Protein AF-A0A2X4RJY1-F1 (afdb_monomer_lite)

Foldseek 3Di:
DVVVVPPPPLDQDPVQADQLDRLPRPFFWFKKFFDPPVPDDLVRLLVVQLCLVCVLCPPFFWKKKALKEAEPPDPDDPVLVVLVVVCVVLVRYYHDDPLSVCVLVPVDDRDPVSIDMGRDPVSSVSVLCCQQPPPRIDGFRMWIQGSVLQKIWTHHNRRIITIGRSDLQCVSRVVSLVSVCVDPRMDIDTRPCVVVSVCVVVPPPDD

Secondary structure (DSSP, 8-state):
-TTTTTS------GGGS-TT-GGGSTTEEEEEEE---SSS-HHHHHHHHHHHHHHHTTT---EEEE--EE-TT----HHHHHHHHHHHHTTSSEE--HHHHHHHTTSSPPPGGG-EEE--THHHHHHHHHHHH-TTEE-S-EEEEEGGGTEEEEEETTTEEEEEESSS--HHHHHHHHHHTTSTTEEEEE-TTHHHHHHTTSS-S--

Structure (mmCIF, N/CA/C/O backbone):
data_AF-A0A2X4RJY1-F1
#
_entry.id   AF-A0A2X4RJY1-F1
#
loop_
_atom_site.group_PDB
_atom_site.id
_atom_site.type_symbol
_atom_site.label_atom_id
_atom_site.label_alt_id
_atom_site.label_comp_id
_atom_site.label_asym_id
_atom_site.label_entity_id
_atom_site.label_seq_id
_atom_site.pdbx_PDB_ins_code
_atom_site.Cartn_x
_atom_site.Cartn_y
_atom_site.Cartn_z
_atom_site.occupancy
_atom_site.B_iso_or_equiv
_atom_site.auth_seq_id
_atom_site.auth_comp_id
_atom_site.auth_asym_id
_atom_site.auth_atom_id
_atom_site.pdbx_PDB_model_num
ATOM 1 N N . MET A 1 1 ? 13.903 -19.469 23.811 1.00 38.62 1 MET A N 1
ATOM 2 C CA . MET A 1 1 ? 13.057 -20.183 22.828 1.00 38.62 1 MET A CA 1
ATOM 3 C C . MET A 1 1 ? 11.572 -20.167 23.206 1.00 38.62 1 MET A C 1
ATOM 5 O O . MET A 1 1 ? 10.747 -20.028 22.320 1.00 38.62 1 MET A O 1
ATOM 9 N N . GLU A 1 2 ? 11.213 -20.182 24.495 1.00 35.28 2 GLU A N 1
ATOM 10 C CA . GLU A 1 2 ? 9.805 -20.193 24.950 1.00 35.28 2 GLU A CA 1
ATOM 11 C C . GLU A 1 2 ? 8.979 -18.928 24.639 1.00 35.28 2 GLU A C 1
ATOM 13 O O . GLU A 1 2 ? 7.759 -19.002 24.529 1.00 35.28 2 GLU A O 1
ATOM 18 N N . ARG A 1 3 ? 9.612 -17.761 24.448 1.00 37.97 3 ARG A N 1
ATOM 19 C CA . ARG A 1 3 ? 8.894 -16.507 24.134 1.00 37.97 3 ARG A CA 1
ATOM 20 C C . ARG A 1 3 ? 8.435 -16.376 22.676 1.00 37.97 3 ARG A C 1
ATOM 22 O O . ARG A 1 3 ? 7.608 -15.512 22.412 1.00 37.97 3 ARG A O 1
ATOM 29 N N . LEU A 1 4 ? 8.916 -17.221 21.757 1.00 38.34 4 LEU A N 1
ATOM 30 C CA . LEU A 1 4 ? 8.409 -17.251 20.375 1.00 38.34 4 LEU A CA 1
ATOM 31 C C . LEU A 1 4 ? 7.154 -18.130 20.228 1.00 38.34 4 LEU A C 1
ATOM 33 O O . LEU A 1 4 ? 6.359 -17.892 19.332 1.00 38.34 4 LEU A O 1
ATOM 37 N N . LEU A 1 5 ? 6.951 -19.099 21.128 1.00 40.09 5 LEU A N 1
ATOM 38 C CA . LEU A 1 5 ? 5.823 -20.044 21.099 1.00 40.09 5 LEU A CA 1
ATOM 39 C C . LEU A 1 5 ? 4.496 -19.441 21.594 1.00 40.09 5 LEU A C 1
ATOM 41 O O . LEU A 1 5 ? 3.447 -20.053 21.429 1.00 40.09 5 LEU A O 1
ATOM 45 N N . LYS A 1 6 ? 4.537 -18.255 22.221 1.00 40.94 6 LYS A N 1
ATOM 46 C CA . LYS A 1 6 ? 3.351 -17.534 22.721 1.00 40.94 6 LYS A CA 1
ATOM 47 C C . LYS A 1 6 ? 2.895 -16.383 21.823 1.00 40.94 6 LYS A C 1
ATOM 49 O O . LYS A 1 6 ? 1.897 -15.742 22.141 1.00 40.94 6 LYS A O 1
ATOM 54 N N . LEU A 1 7 ? 3.590 -16.125 20.714 1.00 46.59 7 LEU A N 1
ATOM 55 C CA . LEU A 1 7 ? 2.967 -15.401 19.614 1.00 46.59 7 LEU A CA 1
ATOM 56 C C . LEU A 1 7 ? 1.935 -16.367 19.050 1.00 46.59 7 LEU A C 1
ATOM 58 O O . LEU A 1 7 ? 2.291 -17.414 18.518 1.00 46.59 7 LEU A O 1
ATOM 62 N N . THR A 1 8 ? 0.660 -16.068 19.268 1.00 47.06 8 THR A N 1
ATOM 63 C CA . THR A 1 8 ? -0.430 -16.758 18.590 1.00 47.06 8 THR A CA 1
ATOM 64 C C . THR A 1 8 ? -0.052 -16.889 17.117 1.00 47.06 8 THR A C 1
ATOM 66 O O . THR A 1 8 ? 0.310 -15.894 16.489 1.00 47.06 8 THR A O 1
ATOM 69 N N . ASN A 1 9 ? -0.091 -18.115 16.584 1.00 50.72 9 ASN A N 1
ATOM 70 C CA . ASN A 1 9 ? -0.014 -18.407 15.152 1.00 50.72 9 ASN A CA 1
ATOM 71 C C . ASN A 1 9 ? -1.236 -17.776 14.460 1.00 50.72 9 ASN A C 1
ATOM 73 O O . ASN A 1 9 ? -2.132 -18.473 13.994 1.00 50.72 9 ASN A O 1
ATOM 77 N N . LYS A 1 10 ? -1.335 -16.447 14.473 1.00 61.09 10 LYS A N 1
ATOM 78 C CA . LYS A 1 10 ? -2.309 -15.711 13.689 1.00 61.09 10 LYS A CA 1
ATOM 79 C C . LYS A 1 10 ? -1.785 -15.720 12.265 1.00 61.09 10 LYS A C 1
ATOM 81 O O . LYS A 1 10 ? -0.922 -14.926 11.896 1.00 61.09 10 LYS A O 1
ATOM 86 N N . THR A 1 11 ? -2.264 -16.693 11.504 1.00 71.62 11 THR A N 1
ATOM 87 C CA . THR A 1 11 ? -2.123 -16.716 10.053 1.00 71.62 11 THR A CA 1
ATOM 88 C C . THR A 1 11 ? -2.766 -15.450 9.498 1.00 71.62 11 THR A C 1
ATOM 90 O O . THR A 1 11 ? -3.910 -15.146 9.824 1.00 71.62 11 THR A O 1
ATOM 93 N N . ILE A 1 12 ? -2.024 -14.698 8.688 1.00 78.19 12 ILE A N 1
ATOM 94 C CA . ILE A 1 12 ? -2.569 -13.559 7.949 1.00 78.19 12 ILE A CA 1
ATOM 95 C C . ILE A 1 12 ? -2.985 -14.067 6.580 1.00 78.19 12 ILE A C 1
ATOM 97 O O . ILE A 1 12 ? -2.154 -14.574 5.825 1.00 78.19 12 ILE A O 1
ATOM 101 N N . GLU A 1 13 ? -4.262 -13.915 6.257 1.00 81.19 13 GLU A N 1
ATOM 102 C CA . GLU A 1 13 ? -4.796 -14.270 4.948 1.00 81.19 13 GLU A CA 1
ATOM 103 C C . GLU A 1 13 ? -4.650 -13.092 3.984 1.00 81.19 13 GLU A C 1
ATOM 105 O O . GLU A 1 13 ? -5.438 -12.149 3.989 1.00 81.19 13 GLU A O 1
ATOM 110 N N . LEU A 1 14 ? -3.632 -13.154 3.125 1.00 84.06 14 LEU A N 1
ATOM 111 C CA . LEU A 1 14 ? -3.424 -12.149 2.078 1.00 84.06 14 LEU A CA 1
ATOM 112 C C . LEU A 1 14 ? -4.440 -12.260 0.933 1.00 84.06 14 LEU A C 1
ATOM 114 O O . LEU A 1 14 ? -4.577 -11.320 0.161 1.00 84.06 14 LEU A O 1
ATOM 118 N N . SER A 1 15 ? -5.203 -13.356 0.860 1.00 85.06 15 SER A N 1
ATOM 119 C CA . SER A 1 15 ? -6.313 -13.538 -0.091 1.00 85.06 15 SER A CA 1
ATOM 120 C C . SER A 1 15 ? -7.437 -12.509 0.077 1.00 85.06 15 SER A C 1
ATOM 122 O O . SER A 1 15 ? -8.301 -12.394 -0.787 1.00 85.06 15 SER A O 1
ATOM 124 N N . LYS A 1 16 ? -7.440 -11.751 1.182 1.00 86.44 16 LYS A N 1
ATOM 125 C CA . LYS A 1 16 ? -8.348 -10.618 1.396 1.00 86.44 16 LYS A CA 1
ATOM 126 C C . LYS A 1 16 ? -7.986 -9.391 0.554 1.00 86.44 16 LYS A C 1
ATOM 128 O O . LYS A 1 16 ? -8.826 -8.505 0.441 1.00 86.44 16 LYS A O 1
ATOM 133 N N . ILE A 1 17 ? -6.776 -9.331 -0.006 1.00 92.62 17 ILE A N 1
ATOM 134 C CA . ILE A 1 17 ? -6.309 -8.246 -0.871 1.00 92.62 17 ILE A CA 1
ATOM 135 C C . ILE A 1 17 ? -6.540 -8.655 -2.326 1.00 92.62 17 ILE A C 1
ATOM 137 O O . ILE A 1 17 ? -5.983 -9.647 -2.794 1.00 92.62 17 ILE A O 1
ATOM 141 N N . ASN A 1 18 ? -7.343 -7.879 -3.051 1.00 92.69 18 ASN A N 1
ATOM 142 C CA . ASN A 1 18 ? -7.500 -8.032 -4.493 1.00 92.69 18 ASN A CA 1
ATOM 143 C C . ASN A 1 18 ? -6.424 -7.209 -5.212 1.00 92.69 18 ASN A C 1
ATOM 145 O O . ASN A 1 18 ? -6.544 -5.991 -5.293 1.00 92.69 18 ASN A O 1
ATOM 149 N N . PHE A 1 19 ? -5.390 -7.865 -5.744 1.00 91.38 19 PHE A N 1
ATOM 150 C CA . PHE A 1 19 ? -4.264 -7.192 -6.401 1.00 91.38 19 PHE A CA 1
ATOM 151 C C . PHE A 1 19 ? -4.603 -6.551 -7.758 1.00 91.38 19 PHE A C 1
ATOM 153 O O . PHE A 1 19 ? -3.811 -5.742 -8.227 1.00 91.38 19 PHE A O 1
ATOM 160 N N . LEU A 1 20 ? -5.743 -6.872 -8.379 1.00 88.75 20 LEU A N 1
ATOM 161 C CA . LEU A 1 20 ? -6.203 -6.234 -9.624 1.00 88.75 20 LEU A CA 1
ATOM 162 C C . LEU A 1 20 ? -7.015 -4.955 -9.368 1.00 88.75 20 LEU A C 1
ATOM 164 O O . LEU A 1 20 ? -7.232 -4.158 -10.272 1.00 88.75 20 LEU A O 1
ATOM 168 N N . GLY A 1 21 ? -7.491 -4.760 -8.138 1.00 91.12 21 GLY A N 1
ATOM 169 C CA . GLY A 1 21 ? -8.285 -3.596 -7.769 1.00 91.12 21 GLY A CA 1
ATOM 170 C C . GLY A 1 21 ? -8.492 -3.539 -6.266 1.00 91.12 21 GLY A C 1
ATOM 171 O O . GLY A 1 21 ? -9.361 -4.221 -5.719 1.00 91.12 21 GLY A O 1
ATOM 172 N N . PHE A 1 22 ? -7.708 -2.706 -5.582 1.00 93.69 22 PHE A N 1
ATOM 173 C CA . PHE A 1 22 ? -7.656 -2.703 -4.118 1.00 93.69 22 PHE A CA 1
ATOM 174 C C . PHE A 1 22 ? -9.001 -2.349 -3.482 1.00 93.69 22 PHE A C 1
ATOM 176 O O . PHE A 1 22 ? -9.380 -2.979 -2.494 1.00 93.69 22 PHE A O 1
ATOM 183 N N . SER A 1 23 ? -9.755 -1.425 -4.087 1.00 92.62 23 SER A N 1
ATOM 184 C CA . SER A 1 23 ? -11.108 -1.045 -3.657 1.00 92.62 23 SER A CA 1
ATOM 185 C C . SER A 1 23 ? -12.141 -2.167 -3.796 1.00 92.62 23 SER A C 1
ATOM 187 O O . SER A 1 23 ? -13.158 -2.158 -3.109 1.00 92.62 23 SER A O 1
ATOM 189 N N . SER A 1 24 ? -11.855 -3.177 -4.622 1.00 92.44 24 SER A N 1
ATOM 190 C CA . SER A 1 24 ? -12.665 -4.394 -4.760 1.00 92.44 24 SER A CA 1
ATOM 191 C C . SER A 1 24 ? -12.290 -5.483 -3.746 1.00 92.44 24 SER A C 1
ATOM 193 O O . SER A 1 24 ? -12.829 -6.590 -3.792 1.00 92.44 24 SER A O 1
ATOM 195 N N . SER A 1 25 ? -11.361 -5.210 -2.824 1.00 93.12 25 SER A N 1
ATOM 196 C CA . SER A 1 25 ? -11.063 -6.113 -1.708 1.00 93.12 25 SER A CA 1
ATOM 197 C C . SER A 1 25 ? -12.262 -6.184 -0.757 1.00 93.12 25 SER A C 1
ATOM 199 O O . SER A 1 25 ? -12.829 -5.153 -0.401 1.00 93.12 25 SER A O 1
ATOM 201 N N . LYS A 1 26 ? -12.622 -7.391 -0.287 1.00 87.38 26 LYS A N 1
ATOM 202 C CA . LYS A 1 26 ? -13.825 -7.645 0.544 1.00 87.38 26 LYS A CA 1
ATOM 203 C C . LYS A 1 26 ? -13.988 -6.644 1.697 1.00 87.38 26 LYS A C 1
ATOM 205 O O . LYS A 1 26 ? -15.089 -6.170 1.953 1.00 87.38 26 LYS A O 1
ATOM 210 N N . ASN A 1 27 ? -12.885 -6.341 2.378 1.00 93.12 27 ASN A N 1
ATOM 211 C CA . ASN A 1 27 ? -12.855 -5.476 3.554 1.00 93.12 27 ASN A CA 1
ATOM 212 C C . ASN A 1 27 ? -11.999 -4.222 3.296 1.00 93.12 27 ASN A C 1
ATOM 214 O O . ASN A 1 27 ? -11.235 -3.784 4.161 1.00 93.12 27 ASN A O 1
ATOM 218 N N . TRP A 1 28 ? -12.090 -3.670 2.084 1.00 96.31 28 TRP A N 1
ATOM 219 C CA . TRP A 1 28 ? -11.557 -2.346 1.790 1.00 96.31 28 TRP A CA 1
ATOM 220 C C . TRP A 1 28 ? -12.370 -1.287 2.538 1.00 96.31 28 TRP A C 1
ATOM 222 O O . TRP A 1 28 ? -13.589 -1.195 2.381 1.00 96.31 28 TRP A O 1
ATOM 232 N N . ILE A 1 29 ? -11.696 -0.520 3.394 1.00 96.69 29 ILE A N 1
ATOM 233 C CA . ILE A 1 29 ? -12.352 0.425 4.306 1.00 96.69 29 ILE A CA 1
ATOM 234 C C . ILE A 1 29 ? -12.429 1.814 3.696 1.00 96.69 29 ILE A C 1
ATOM 236 O O . ILE A 1 29 ? -13.383 2.540 3.965 1.00 96.69 29 ILE A O 1
ATOM 240 N N . GLY A 1 30 ? -11.445 2.175 2.879 1.00 97.44 30 GLY A N 1
ATOM 241 C CA . GLY A 1 30 ? -11.318 3.506 2.315 1.00 97.44 30 GLY A CA 1
ATOM 242 C C . GLY A 1 30 ? -9.866 3.942 2.232 1.00 97.44 30 GLY A C 1
ATOM 243 O O . GLY A 1 30 ? -8.943 3.124 2.318 1.00 97.44 30 GLY A O 1
ATOM 244 N N . TYR A 1 31 ? -9.674 5.244 2.104 1.00 98.25 31 TYR A N 1
ATOM 245 C CA . TYR A 1 31 ? -8.368 5.875 2.019 1.00 98.25 31 TYR A CA 1
ATOM 246 C C . TYR A 1 31 ? -8.405 7.276 2.627 1.00 98.25 31 TYR A C 1
ATOM 248 O O . TYR A 1 31 ? -9.473 7.820 2.917 1.00 98.25 31 TYR A O 1
ATOM 256 N N . PHE A 1 32 ? -7.225 7.848 2.829 1.00 98.19 32 PHE A N 1
ATOM 257 C CA . PHE A 1 32 ? -7.076 9.282 3.027 1.00 98.19 32 PHE A CA 1
ATOM 258 C C . PHE A 1 32 ? -6.118 9.836 1.987 1.00 98.19 32 PHE A C 1
ATOM 260 O O . PHE A 1 32 ? -5.160 9.144 1.646 1.00 98.19 32 PHE A O 1
ATOM 267 N N . GLU A 1 33 ? -6.340 11.061 1.530 1.00 97.25 33 GLU A N 1
ATOM 268 C CA . GLU A 1 33 ? -5.504 11.701 0.515 1.00 97.25 33 GLU A CA 1
ATOM 269 C C . GLU A 1 33 ? -5.393 13.207 0.706 1.00 97.25 33 GLU A C 1
ATOM 271 O O . GLU A 1 33 ? -6.160 13.814 1.455 1.00 97.25 33 GLU A O 1
ATOM 276 N N . LEU A 1 34 ? -4.361 13.799 0.107 1.00 96.19 34 LEU A N 1
ATOM 277 C CA . LEU A 1 34 ? -4.078 15.220 0.245 1.00 96.19 34 LEU A CA 1
ATOM 278 C C . LEU A 1 34 ? -5.199 16.053 -0.383 1.00 96.19 34 LEU A C 1
ATOM 280 O O . LEU A 1 34 ? -5.474 15.933 -1.578 1.00 96.19 34 LEU A O 1
ATOM 284 N N . ILE A 1 35 ? -5.737 17.003 0.381 1.00 93.62 35 ILE A N 1
ATOM 285 C CA . ILE A 1 35 ? -6.646 18.010 -0.168 1.00 93.62 35 ILE A CA 1
ATOM 286 C C . ILE A 1 35 ? -5.845 18.932 -1.092 1.00 93.62 35 ILE A C 1
ATOM 288 O O . ILE A 1 35 ? -4.908 19.612 -0.669 1.00 93.62 35 ILE A O 1
ATOM 292 N N . LYS A 1 36 ? -6.214 18.966 -2.375 1.00 84.56 36 LYS A N 1
ATOM 293 C CA . LYS A 1 36 ? -5.563 19.805 -3.394 1.00 84.56 36 LYS A CA 1
ATOM 294 C C . LYS A 1 36 ? -5.991 21.271 -3.219 1.00 84.56 36 LYS A C 1
ATOM 296 O O . LYS A 1 36 ? -6.863 21.757 -3.931 1.00 84.56 36 LYS A O 1
ATOM 301 N N . ASP A 1 37 ? -5.370 21.972 -2.269 1.00 77.88 37 ASP A N 1
ATOM 302 C CA . ASP A 1 37 ? -5.616 23.393 -1.958 1.00 77.88 37 ASP A CA 1
ATOM 303 C C . ASP A 1 37 ? -4.588 24.360 -2.590 1.00 77.88 37 ASP A C 1
ATOM 305 O O . ASP A 1 37 ? -4.788 25.574 -2.598 1.00 77.88 37 ASP A O 1
ATOM 309 N N . GLY A 1 38 ? -3.505 23.825 -3.169 1.00 68.88 38 GLY A N 1
ATOM 310 C CA . GLY A 1 38 ? -2.427 24.596 -3.798 1.00 68.88 38 GLY A CA 1
ATOM 311 C C . GLY A 1 38 ? -1.410 25.200 -2.820 1.00 68.88 38 GLY A C 1
ATOM 312 O O . GLY A 1 38 ? -0.482 25.870 -3.271 1.00 68.88 38 GLY A O 1
ATOM 313 N N . GLU A 1 39 ? -1.544 24.961 -1.510 1.00 70.00 39 GLU A N 1
ATOM 314 C CA . GLU A 1 39 ? -0.662 25.535 -0.483 1.00 70.00 39 GLU A CA 1
ATOM 315 C C . GLU A 1 39 ? 0.593 24.693 -0.224 1.00 70.00 39 GLU A C 1
ATOM 317 O O . GLU A 1 39 ? 1.649 25.236 0.103 1.00 70.00 39 GLU A O 1
ATOM 322 N N . ASN A 1 40 ? 0.496 23.370 -0.370 1.00 72.94 40 ASN A N 1
ATOM 323 C CA . ASN A 1 40 ? 1.585 22.448 -0.059 1.00 72.94 40 ASN A CA 1
ATOM 324 C C . ASN A 1 40 ? 2.250 21.898 -1.320 1.00 72.94 40 ASN A C 1
ATOM 326 O O . ASN A 1 40 ? 1.593 21.342 -2.202 1.00 72.94 40 ASN A O 1
ATOM 330 N N . ASP A 1 41 ? 3.583 21.957 -1.371 1.00 86.56 41 ASP A N 1
ATOM 331 C CA . ASP A 1 41 ? 4.327 21.178 -2.353 1.00 86.56 41 ASP A CA 1
ATOM 332 C C . ASP A 1 41 ? 4.203 19.668 -2.052 1.00 86.56 41 ASP A C 1
ATOM 334 O O . ASP A 1 41 ? 4.052 19.243 -0.898 1.00 86.56 41 ASP A O 1
ATOM 338 N N . ARG A 1 42 ? 4.292 18.835 -3.097 1.00 88.69 42 ARG A N 1
ATOM 339 C CA . ARG A 1 42 ? 4.119 17.373 -2.991 1.00 88.69 42 ARG A CA 1
ATOM 340 C C . ARG A 1 42 ? 5.071 16.728 -1.979 1.00 88.69 42 ARG A C 1
ATOM 342 O O . ARG A 1 42 ? 4.691 15.770 -1.310 1.00 88.69 42 ARG A O 1
ATOM 349 N N . VAL A 1 43 ? 6.302 17.231 -1.841 1.00 91.56 43 VAL A N 1
ATOM 350 C CA . VAL A 1 43 ? 7.294 16.658 -0.919 1.00 91.56 43 VAL A CA 1
ATOM 351 C C . VAL A 1 43 ? 6.894 16.937 0.526 1.00 91.56 43 VAL A C 1
ATOM 353 O O . VAL A 1 43 ? 6.956 16.031 1.364 1.00 91.56 43 VAL A O 1
ATOM 356 N N . THR A 1 44 ? 6.454 18.159 0.824 1.00 92.69 44 THR A N 1
ATOM 357 C CA . THR A 1 44 ? 5.926 18.529 2.143 1.00 92.69 44 THR A CA 1
ATOM 358 C C . THR A 1 44 ? 4.700 17.692 2.497 1.00 92.69 44 THR A C 1
ATOM 360 O O . THR A 1 44 ? 4.689 17.064 3.560 1.00 92.69 44 THR A O 1
ATOM 363 N N . ALA A 1 45 ? 3.737 17.574 1.581 1.00 94.75 45 ALA A N 1
ATOM 364 C CA . ALA A 1 45 ? 2.545 16.753 1.776 1.00 94.75 45 ALA A CA 1
ATOM 365 C C . ALA A 1 45 ? 2.874 15.265 2.004 1.00 94.75 45 ALA A C 1
ATOM 367 O O . ALA A 1 45 ? 2.385 14.653 2.954 1.00 94.75 45 ALA A O 1
ATOM 368 N N . CYS A 1 46 ? 3.781 14.687 1.209 1.00 95.31 46 CYS A N 1
ATOM 369 C CA . CYS A 1 46 ? 4.237 13.305 1.390 1.00 95.31 46 CYS A CA 1
ATOM 370 C C . CYS A 1 46 ? 4.900 13.091 2.760 1.00 95.31 46 CYS A C 1
ATOM 372 O O . CYS A 1 46 ? 4.619 12.112 3.457 1.00 95.31 46 CYS A O 1
ATOM 374 N N . ASN A 1 47 ? 5.761 14.019 3.193 1.00 95.62 47 ASN A N 1
ATOM 375 C CA . ASN A 1 47 ? 6.371 13.951 4.521 1.00 95.62 47 ASN A CA 1
ATOM 376 C C . ASN A 1 47 ? 5.325 14.061 5.644 1.00 95.62 47 ASN A C 1
ATOM 378 O O . ASN A 1 47 ? 5.504 13.441 6.694 1.00 95.62 47 ASN A O 1
ATOM 382 N N . HIS A 1 48 ? 4.248 14.822 5.439 1.00 96.75 48 HIS A N 1
ATOM 383 C CA . HIS A 1 48 ? 3.133 14.926 6.381 1.00 96.75 48 HIS A CA 1
ATOM 384 C C . HIS A 1 48 ? 2.351 13.611 6.458 1.00 96.75 48 HIS A C 1
ATOM 386 O O . HIS A 1 48 ? 2.230 13.058 7.551 1.00 96.75 48 HIS A O 1
ATOM 392 N N . ALA A 1 49 ? 1.949 13.034 5.321 1.00 97.75 49 ALA A N 1
ATOM 393 C CA . ALA A 1 49 ? 1.270 11.736 5.270 1.00 97.75 49 ALA A CA 1
ATOM 394 C C . ALA A 1 49 ? 2.096 10.634 5.963 1.00 97.75 49 ALA A C 1
ATOM 396 O O . ALA A 1 49 ? 1.584 9.862 6.775 1.00 97.75 49 ALA A O 1
ATOM 397 N N . LEU A 1 50 ? 3.411 10.603 5.713 1.00 97.19 50 LEU A N 1
ATOM 398 C CA . LEU A 1 50 ? 4.347 9.703 6.393 1.00 97.19 50 LEU A CA 1
ATOM 399 C C . LEU A 1 50 ? 4.346 9.880 7.914 1.00 97.19 50 LEU A C 1
ATOM 401 O O . LEU A 1 50 ? 4.343 8.887 8.641 1.00 97.19 50 LEU A O 1
ATOM 405 N N . ARG A 1 51 ? 4.376 11.126 8.403 1.00 96.94 51 ARG A N 1
ATOM 406 C CA . ARG A 1 51 ? 4.346 11.421 9.844 1.00 96.94 51 ARG A CA 1
ATOM 407 C C . ARG A 1 51 ? 3.033 10.979 10.475 1.00 96.94 51 ARG A C 1
ATOM 409 O O . ARG A 1 51 ? 3.074 10.374 11.544 1.00 96.94 51 ARG A O 1
ATOM 416 N N . LEU A 1 52 ? 1.909 11.233 9.807 1.00 97.19 52 LEU A N 1
ATOM 417 C CA . LEU A 1 52 ? 0.580 10.852 10.276 1.00 97.19 52 LEU A CA 1
ATOM 418 C C . LEU A 1 52 ? 0.500 9.333 10.477 1.00 97.19 52 LEU A C 1
ATOM 420 O O . LEU A 1 52 ? 0.255 8.865 11.590 1.00 97.19 52 LEU A O 1
ATOM 424 N N . VAL A 1 53 ? 0.854 8.555 9.452 1.00 97.44 53 VAL A N 1
ATOM 425 C CA . VAL A 1 53 ? 0.870 7.086 9.527 1.00 97.44 53 VAL A CA 1
ATOM 426 C C . VAL A 1 53 ? 1.875 6.571 10.559 1.00 97.44 53 VAL A C 1
ATOM 428 O O . VAL A 1 53 ? 1.537 5.720 11.383 1.00 97.44 53 VAL A O 1
ATOM 431 N N . TYR A 1 54 ? 3.099 7.105 10.576 1.00 94.38 54 TYR A N 1
ATOM 432 C CA . TYR A 1 54 ? 4.117 6.687 11.542 1.00 94.38 54 TYR A CA 1
ATOM 433 C C . TYR A 1 54 ? 3.689 6.949 12.993 1.00 94.38 54 TYR A C 1
ATOM 435 O O . TYR A 1 54 ? 3.992 6.150 13.878 1.00 94.38 54 TYR A O 1
ATOM 443 N N . SER A 1 55 ? 2.975 8.050 13.243 1.00 95.62 55 SER A N 1
ATOM 444 C CA . SER A 1 55 ? 2.489 8.396 14.581 1.00 95.62 55 SER A CA 1
ATOM 445 C C . SER A 1 55 ? 1.430 7.415 15.089 1.00 95.62 55 SER A C 1
ATOM 447 O O . SER A 1 55 ? 1.501 7.001 16.246 1.00 95.62 55 SER A O 1
ATOM 449 N N . TYR A 1 56 ? 0.515 6.972 14.221 1.00 96.94 56 TYR A N 1
ATOM 450 C CA . TYR A 1 56 ? -0.507 5.988 14.574 1.00 96.94 56 TYR A CA 1
ATOM 451 C C . TYR A 1 56 ? 0.097 4.599 14.823 1.00 96.94 56 TYR A C 1
ATOM 453 O O . TYR A 1 56 ? -0.196 3.945 15.824 1.00 96.94 56 TYR A O 1
ATOM 461 N N . PHE A 1 57 ? 1.003 4.156 13.947 1.00 95.31 57 PHE A N 1
ATOM 462 C CA . PHE A 1 57 ? 1.627 2.832 14.038 1.00 95.31 57 PHE A CA 1
ATOM 463 C C . PHE A 1 57 ? 2.930 2.814 14.844 1.00 95.31 57 PHE A C 1
ATOM 465 O O . PHE A 1 57 ? 3.750 1.903 14.688 1.00 95.31 57 PHE A O 1
ATOM 472 N N . ILE A 1 58 ? 3.144 3.790 15.727 1.00 91.44 58 ILE A N 1
ATOM 473 C CA . ILE A 1 58 ? 4.368 3.861 16.521 1.00 91.44 58 ILE A CA 1
ATOM 474 C C . ILE A 1 58 ? 4.584 2.555 17.306 1.00 91.44 58 ILE A C 1
ATOM 476 O O . ILE A 1 58 ? 3.679 2.020 17.950 1.00 91.44 58 ILE A O 1
ATOM 480 N N . ASN A 1 59 ? 5.802 2.013 17.228 1.00 88.50 59 ASN A N 1
ATOM 481 C CA . ASN A 1 59 ? 6.205 0.729 17.821 1.00 88.50 59 ASN A CA 1
ATOM 482 C C . ASN A 1 59 ? 5.459 -0.518 17.304 1.00 88.50 59 ASN A C 1
ATOM 484 O O . ASN A 1 59 ? 5.641 -1.602 17.863 1.00 88.50 59 ASN A O 1
ATOM 488 N N . LYS A 1 60 ? 4.648 -0.409 16.246 1.00 91.56 60 LYS A N 1
ATOM 489 C CA . LYS A 1 60 ? 4.011 -1.565 15.611 1.00 91.56 60 LYS A CA 1
ATOM 490 C C . LYS A 1 60 ? 4.957 -2.200 14.607 1.00 91.56 60 LYS A C 1
ATOM 492 O O . LYS A 1 60 ? 5.651 -1.519 13.856 1.00 91.56 60 LYS A O 1
ATOM 497 N N . ARG A 1 61 ? 4.981 -3.531 14.591 1.00 91.81 61 ARG A N 1
ATOM 498 C CA . ARG A 1 61 ? 5.759 -4.288 13.612 1.00 91.81 61 ARG A CA 1
ATOM 499 C C . ARG A 1 61 ? 4.928 -4.481 12.353 1.00 91.81 61 ARG A C 1
ATOM 501 O O . ARG A 1 61 ? 3.784 -4.922 12.435 1.00 91.81 61 ARG A O 1
ATOM 508 N N . PHE A 1 62 ? 5.543 -4.228 11.207 1.00 95.00 62 PHE A N 1
ATOM 509 C CA . PHE A 1 62 ? 4.990 -4.586 9.908 1.00 95.00 62 PHE A CA 1
ATOM 510 C C . PHE A 1 62 ? 6.008 -5.351 9.068 1.00 95.00 62 PHE A C 1
ATOM 512 O O . PHE A 1 62 ? 7.217 -5.320 9.331 1.00 95.00 62 PHE A O 1
ATOM 519 N N . PHE A 1 63 ? 5.506 -6.018 8.039 1.00 95.69 63 PHE A N 1
ATOM 520 C CA . PHE A 1 63 ? 6.303 -6.430 6.893 1.00 95.69 63 PHE A CA 1
ATOM 521 C C . PHE A 1 63 ? 5.709 -5.814 5.630 1.00 95.69 63 PHE A C 1
ATOM 523 O O . PHE A 1 63 ? 4.574 -5.349 5.615 1.00 95.69 63 PHE A O 1
ATOM 530 N N . THR A 1 64 ? 6.519 -5.745 4.590 1.00 97.00 64 THR A N 1
ATOM 531 C CA . THR A 1 64 ? 6.174 -5.128 3.316 1.00 97.00 64 THR A CA 1
ATOM 532 C C . THR A 1 64 ? 5.995 -6.199 2.257 1.00 97.00 64 THR A C 1
ATOM 534 O O . THR A 1 64 ? 6.781 -7.146 2.223 1.00 97.00 64 THR A O 1
ATOM 537 N N . ILE A 1 65 ? 5.005 -6.012 1.395 1.00 96.31 65 ILE A N 1
ATOM 538 C CA . ILE A 1 65 ? 4.809 -6.735 0.139 1.00 96.31 65 ILE A CA 1
ATOM 539 C C . ILE A 1 65 ? 4.938 -5.699 -0.973 1.00 96.31 65 ILE A C 1
ATOM 541 O O . ILE A 1 65 ? 4.279 -4.668 -0.906 1.00 96.31 65 ILE A O 1
ATOM 545 N N . SER A 1 66 ? 5.782 -5.946 -1.967 1.00 96.81 66 SER A N 1
ATOM 546 C CA . SER A 1 66 ? 5.951 -5.042 -3.104 1.00 96.81 66 SER A CA 1
ATOM 547 C C . SER A 1 66 ? 6.079 -5.826 -4.401 1.00 96.81 66 SER A C 1
ATOM 549 O O . SER A 1 66 ? 6.879 -6.755 -4.471 1.00 96.81 66 SER A O 1
ATOM 551 N N . ALA A 1 67 ? 5.339 -5.421 -5.425 1.00 95.94 67 ALA A N 1
ATOM 552 C CA . ALA A 1 67 ? 5.529 -5.838 -6.812 1.00 95.94 67 ALA A CA 1
ATOM 553 C C . ALA A 1 67 ? 5.785 -4.634 -7.734 1.00 95.94 67 ALA A C 1
ATOM 555 O O . ALA A 1 67 ? 5.563 -4.697 -8.939 1.00 95.94 67 ALA A O 1
ATOM 556 N N . LEU A 1 68 ? 6.269 -3.532 -7.158 1.00 96.06 68 LEU A N 1
ATOM 557 C CA . LEU A 1 68 ? 6.623 -2.327 -7.896 1.00 96.06 68 LEU A CA 1
ATOM 558 C C . LEU A 1 68 ? 7.752 -2.597 -8.896 1.00 96.06 68 LEU A C 1
ATOM 560 O O . LEU A 1 68 ? 8.727 -3.295 -8.581 1.00 96.06 68 LEU A O 1
ATOM 564 N N . ALA A 1 69 ? 7.662 -1.976 -10.068 1.00 95.12 69 ALA A N 1
ATOM 565 C CA . ALA A 1 69 ? 8.623 -2.154 -11.146 1.00 95.12 69 ALA A CA 1
ATOM 566 C C . ALA A 1 69 ? 9.300 -0.855 -11.592 1.00 95.12 69 ALA A C 1
ATOM 568 O O . ALA A 1 69 ? 8.879 0.243 -11.253 1.00 95.12 69 ALA A O 1
ATOM 569 N N . TYR A 1 70 ? 10.388 -0.978 -12.349 1.00 92.50 70 TYR A N 1
ATOM 570 C CA . TYR A 1 70 ? 11.077 0.148 -12.975 1.00 92.50 70 TYR A CA 1
ATOM 571 C C . TYR A 1 70 ? 11.605 -0.207 -14.370 1.00 92.50 70 TYR A C 1
ATOM 573 O O . TYR A 1 70 ? 11.942 -1.364 -14.660 1.00 92.50 70 TYR A O 1
ATOM 581 N N . THR A 1 71 ? 11.745 0.804 -15.230 1.00 86.94 71 THR A N 1
ATOM 582 C CA . THR A 1 71 ? 12.306 0.665 -16.585 1.00 86.94 71 THR A CA 1
ATOM 583 C C . THR A 1 71 ? 13.802 1.014 -16.628 1.00 86.94 71 THR A C 1
ATOM 585 O O . THR A 1 71 ? 14.394 1.497 -15.668 1.00 86.94 71 THR A O 1
ATOM 588 N N . LYS A 1 72 ? 14.499 0.713 -17.733 1.00 69.94 72 LYS A N 1
ATOM 589 C CA . LYS A 1 72 ? 15.944 1.011 -17.855 1.00 69.94 72 LYS A CA 1
ATOM 590 C C . LYS A 1 72 ? 16.255 2.504 -18.043 1.00 69.94 72 LYS A C 1
ATOM 592 O O . LYS A 1 72 ? 17.397 2.888 -17.810 1.00 69.94 72 LYS A O 1
ATOM 597 N N . SER A 1 73 ? 15.298 3.295 -18.522 1.00 64.31 73 SER A N 1
ATOM 598 C CA . SER A 1 73 ? 15.494 4.666 -19.025 1.00 64.31 73 SER A CA 1
ATOM 599 C C . SER A 1 73 ? 15.093 5.755 -18.033 1.00 64.31 73 SER A C 1
ATOM 601 O O . SER A 1 73 ? 14.982 6.914 -18.413 1.00 64.31 73 SER A O 1
ATOM 603 N N . THR A 1 74 ? 14.861 5.381 -16.784 1.00 63.81 74 THR A N 1
ATOM 604 C CA . THR A 1 74 ? 14.404 6.263 -15.721 1.00 63.81 74 THR A CA 1
ATOM 605 C C . THR A 1 74 ? 15.387 7.417 -15.480 1.00 63.81 74 THR A C 1
ATOM 607 O O . THR A 1 74 ? 16.504 7.188 -15.008 1.00 63.81 74 THR A O 1
ATOM 610 N N . ILE A 1 75 ? 14.996 8.649 -15.825 1.00 61.22 75 ILE A N 1
ATOM 611 C CA . ILE A 1 75 ? 15.758 9.865 -15.504 1.00 61.22 75 ILE A CA 1
ATOM 612 C C . ILE A 1 75 ? 15.227 10.383 -14.174 1.00 61.22 75 ILE A C 1
ATOM 614 O O . ILE A 1 75 ? 14.250 11.121 -14.116 1.00 61.22 75 ILE A O 1
ATOM 618 N N . LEU A 1 76 ? 15.895 9.977 -13.106 1.00 65.50 76 LEU A N 1
ATOM 619 C CA . LEU A 1 76 ? 15.469 10.258 -11.746 1.00 65.50 76 LEU A CA 1
ATOM 620 C C . LEU A 1 76 ? 15.817 11.698 -11.345 1.00 65.50 76 LEU A C 1
ATOM 622 O O . LEU A 1 76 ? 16.871 12.240 -11.691 1.00 65.50 76 LEU A O 1
ATOM 626 N N . SER A 1 77 ? 14.943 12.320 -10.555 1.00 67.31 77 SER A N 1
ATOM 627 C CA . SER A 1 77 ? 15.303 13.537 -9.829 1.00 67.31 77 SER A CA 1
ATOM 628 C C . SER A 1 77 ? 16.301 13.201 -8.709 1.00 67.31 77 SER A C 1
ATOM 630 O O . SER A 1 77 ? 16.233 12.130 -8.100 1.00 67.31 77 SER A O 1
ATOM 632 N N . LYS A 1 78 ? 17.221 14.126 -8.392 1.00 67.62 78 LYS A N 1
ATOM 633 C CA . LYS A 1 78 ? 18.301 13.893 -7.406 1.00 67.62 78 LYS A CA 1
ATOM 634 C C . LYS A 1 78 ? 17.802 13.420 -6.032 1.00 67.62 78 LYS A C 1
ATOM 636 O O . LYS A 1 78 ? 18.500 12.663 -5.358 1.00 67.62 78 LYS A O 1
ATOM 641 N N . ASP A 1 79 ? 16.616 13.862 -5.617 1.00 68.19 79 ASP A N 1
ATOM 642 C CA . ASP A 1 79 ? 16.039 13.522 -4.311 1.00 68.19 79 ASP A CA 1
ATOM 643 C C . ASP A 1 79 ? 15.428 12.111 -4.282 1.00 68.19 79 ASP A C 1
ATOM 645 O O . ASP A 1 79 ? 15.397 11.457 -3.235 1.00 68.19 79 ASP A O 1
ATOM 649 N N . ILE A 1 80 ? 14.993 11.609 -5.440 1.00 80.44 80 ILE A N 1
ATOM 650 C CA . ILE A 1 80 ? 14.400 10.280 -5.611 1.00 80.44 80 ILE A CA 1
ATOM 651 C C . ILE A 1 80 ? 15.460 9.231 -5.967 1.00 80.44 80 ILE A C 1
ATOM 653 O O . ILE A 1 80 ? 15.367 8.090 -5.508 1.00 80.44 80 ILE A O 1
ATOM 657 N N . ASP A 1 81 ? 16.521 9.630 -6.672 1.00 85.44 81 ASP A N 1
ATOM 658 C CA . ASP A 1 81 ? 17.666 8.803 -7.072 1.00 85.44 81 ASP A CA 1
ATOM 659 C C . ASP A 1 81 ? 18.167 7.885 -5.950 1.00 85.44 81 ASP A C 1
ATOM 661 O O . ASP A 1 81 ? 18.295 6.663 -6.085 1.00 85.44 81 ASP A O 1
ATOM 665 N N . PHE A 1 82 ? 18.420 8.474 -4.783 1.00 88.88 82 P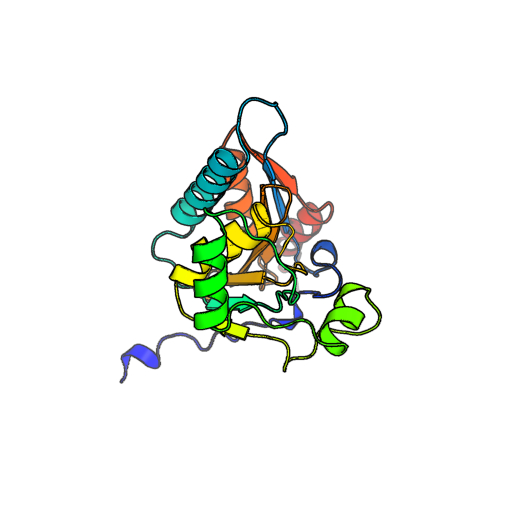HE A N 1
ATOM 666 C CA . PHE A 1 82 ? 18.946 7.741 -3.641 1.00 88.88 82 PHE A CA 1
ATOM 667 C C . PHE A 1 82 ? 17.949 6.716 -3.078 1.00 88.88 82 PHE A C 1
ATOM 669 O O . PHE A 1 82 ? 18.351 5.626 -2.652 1.00 88.88 82 PHE A O 1
ATOM 676 N N . LEU A 1 83 ? 16.655 7.051 -3.063 1.00 92.00 83 LEU A N 1
ATOM 677 C CA . LEU A 1 83 ? 15.595 6.151 -2.608 1.00 92.00 83 LEU A CA 1
ATOM 678 C C . LEU A 1 83 ? 15.422 4.989 -3.582 1.00 92.00 83 LEU A C 1
ATOM 680 O O . LEU A 1 83 ? 15.369 3.840 -3.147 1.00 92.00 83 LEU A O 1
ATOM 684 N N . PHE A 1 84 ? 15.447 5.276 -4.879 1.00 92.44 84 PHE A N 1
ATOM 685 C CA . PHE A 1 84 ? 15.367 4.289 -5.945 1.00 92.44 84 PHE A CA 1
ATOM 686 C C . PHE A 1 84 ? 16.534 3.291 -5.890 1.00 92.44 84 PHE A C 1
ATOM 688 O O . PHE A 1 84 ? 16.332 2.074 -5.871 1.00 92.44 84 PHE A O 1
ATOM 695 N N . LEU A 1 85 ? 17.773 3.780 -5.755 1.00 91.38 85 LEU A N 1
ATOM 696 C CA . LEU A 1 85 ? 18.955 2.924 -5.601 1.00 91.38 85 LEU A CA 1
ATOM 697 C C . LEU A 1 85 ? 18.875 2.042 -4.349 1.00 91.38 85 LEU A C 1
ATOM 699 O O . LEU A 1 85 ? 19.252 0.867 -4.390 1.00 91.38 85 LEU A O 1
ATOM 703 N N . LYS A 1 86 ? 18.362 2.576 -3.235 1.00 93.38 86 LYS A N 1
ATOM 704 C CA . LYS A 1 86 ? 18.116 1.783 -2.024 1.00 93.38 86 LYS A CA 1
ATOM 705 C C . LYS A 1 86 ? 17.033 0.735 -2.233 1.00 93.38 86 LYS A C 1
ATOM 707 O O . LYS A 1 86 ? 17.225 -0.397 -1.797 1.00 93.38 86 LYS A O 1
ATOM 712 N N . ALA A 1 87 ? 15.933 1.089 -2.889 1.00 94.88 87 ALA A N 1
ATOM 713 C CA . ALA A 1 87 ? 14.854 0.162 -3.180 1.00 94.88 87 ALA A CA 1
ATOM 714 C C . ALA A 1 87 ? 15.359 -1.015 -4.021 1.00 94.88 87 ALA A C 1
ATOM 716 O O . ALA A 1 87 ? 15.158 -2.161 -3.629 1.00 94.88 87 ALA A O 1
ATOM 717 N N . LYS A 1 88 ? 16.145 -0.752 -5.072 1.00 93.50 88 LYS A N 1
ATOM 718 C CA . LYS A 1 88 ? 16.816 -1.797 -5.865 1.00 93.50 88 LYS A CA 1
ATOM 719 C C . LYS A 1 88 ? 17.758 -2.652 -5.030 1.00 93.50 88 LYS A C 1
ATOM 721 O O . LYS A 1 88 ? 17.689 -3.875 -5.073 1.00 93.50 88 LYS A O 1
ATOM 726 N N . LYS A 1 89 ? 18.624 -2.020 -4.231 1.00 93.31 89 LYS A N 1
ATOM 727 C CA . LYS A 1 89 ? 19.579 -2.729 -3.364 1.00 93.31 89 LYS A CA 1
ATOM 728 C C . LYS A 1 89 ? 18.886 -3.673 -2.378 1.00 93.31 89 LYS A C 1
ATOM 730 O O . LYS A 1 89 ? 19.435 -4.720 -2.052 1.00 93.31 89 LYS A O 1
ATOM 735 N N . TYR A 1 90 ? 17.716 -3.288 -1.877 1.00 93.88 90 TYR A N 1
ATOM 736 C CA . TYR A 1 90 ? 16.922 -4.085 -0.942 1.00 93.88 90 TYR A CA 1
ATOM 737 C C . TYR A 1 90 ? 15.892 -4.986 -1.631 1.00 93.88 90 TYR A C 1
ATOM 739 O O . TYR A 1 90 ? 15.071 -5.580 -0.935 1.00 93.88 90 TYR A O 1
ATOM 747 N N . ASN A 1 91 ? 15.939 -5.088 -2.964 1.00 93.81 91 ASN A N 1
ATOM 748 C CA . ASN A 1 91 ? 14.988 -5.833 -3.781 1.00 93.81 91 ASN A CA 1
ATOM 749 C C . ASN A 1 91 ? 13.522 -5.448 -3.505 1.00 93.81 91 ASN A C 1
ATOM 751 O O . ASN A 1 91 ? 12.651 -6.304 -3.479 1.00 93.81 91 ASN A O 1
ATOM 755 N N . LEU A 1 92 ? 13.247 -4.170 -3.232 1.00 95.69 92 LEU A N 1
ATOM 756 C CA . LEU A 1 92 ? 11.897 -3.654 -2.971 1.00 95.69 92 LEU A CA 1
ATOM 757 C C . LEU A 1 92 ? 11.168 -3.227 -4.249 1.00 95.69 92 LEU A C 1
ATOM 759 O O . LEU A 1 92 ? 9.952 -3.092 -4.225 1.00 95.69 92 LEU A O 1
ATOM 763 N N . ILE A 1 93 ? 11.907 -3.000 -5.334 1.00 95.06 93 ILE A N 1
ATOM 764 C CA . ILE A 1 93 ? 11.385 -2.748 -6.679 1.00 95.06 93 ILE A CA 1
ATOM 765 C C . ILE A 1 93 ? 12.146 -3.632 -7.666 1.00 95.06 93 ILE A C 1
ATOM 767 O O . ILE A 1 93 ? 13.339 -3.891 -7.469 1.00 95.06 93 ILE A O 1
ATOM 771 N N . GLN A 1 94 ? 11.475 -4.085 -8.717 1.00 93.56 94 GLN A N 1
ATOM 772 C CA . GLN A 1 94 ? 12.014 -5.036 -9.687 1.00 93.56 94 GLN A CA 1
ATOM 773 C C . GLN A 1 94 ? 12.117 -4.421 -11.076 1.00 93.56 94 GLN A C 1
ATOM 775 O O . GLN A 1 94 ? 11.482 -3.424 -11.398 1.00 93.56 94 GLN A O 1
ATOM 780 N N . LYS A 1 95 ? 12.964 -4.994 -11.926 1.00 93.19 95 LYS A N 1
ATOM 781 C CA . LYS A 1 95 ? 12.997 -4.571 -13.324 1.00 93.19 95 LYS A CA 1
ATOM 782 C C . LYS A 1 95 ? 11.698 -5.027 -13.994 1.00 93.19 95 LYS A C 1
ATOM 784 O O . LYS A 1 95 ? 11.327 -6.180 -13.810 1.00 93.19 95 LYS A O 1
ATOM 789 N N . LEU A 1 96 ? 11.084 -4.165 -14.803 1.00 93.81 96 LEU A N 1
ATOM 790 C CA . LEU A 1 96 ? 9.913 -4.533 -15.598 1.00 93.81 96 LEU A CA 1
ATOM 791 C C . LEU A 1 96 ? 10.211 -5.765 -16.475 1.00 93.81 96 LEU A C 1
ATOM 793 O O . LEU A 1 96 ? 11.226 -5.811 -17.188 1.00 93.81 96 LEU A O 1
ATOM 797 N N . THR A 1 97 ? 9.330 -6.755 -16.380 1.00 93.56 97 THR A N 1
ATOM 798 C CA . THR A 1 97 ? 9.263 -7.982 -17.186 1.00 93.56 97 THR A CA 1
ATOM 799 C C . THR A 1 97 ? 7.905 -8.033 -17.883 1.00 93.56 97 THR A C 1
ATOM 801 O O . THR A 1 97 ? 7.005 -7.300 -17.484 1.00 93.56 97 THR A O 1
ATOM 804 N N . ASN A 1 98 ? 7.743 -8.903 -18.884 1.00 93.56 98 ASN A N 1
ATOM 805 C CA . ASN A 1 98 ? 6.450 -9.077 -19.557 1.00 93.56 98 ASN A CA 1
ATOM 806 C C . ASN A 1 98 ? 5.354 -9.493 -18.565 1.00 93.56 98 ASN A C 1
ATOM 808 O O . ASN A 1 98 ? 4.313 -8.863 -18.551 1.00 93.56 98 ASN A O 1
ATOM 812 N N . ASP A 1 99 ? 5.632 -10.441 -17.661 1.00 93.56 99 ASP A N 1
ATOM 813 C CA . ASP A 1 99 ? 4.680 -10.847 -16.616 1.00 93.56 99 ASP A CA 1
ATOM 814 C C . ASP A 1 99 ? 4.208 -9.677 -15.733 1.00 93.56 99 ASP A C 1
ATOM 816 O O . ASP A 1 99 ? 3.090 -9.675 -15.230 1.00 93.56 99 ASP A O 1
ATOM 820 N N . ILE A 1 100 ? 5.080 -8.704 -15.449 1.00 93.69 100 ILE A N 1
ATOM 821 C CA . ILE A 1 100 ? 4.670 -7.534 -14.666 1.00 93.69 100 ILE A CA 1
ATOM 822 C C . ILE A 1 100 ? 3.878 -6.576 -15.557 1.00 93.69 100 ILE A C 1
ATOM 824 O O . ILE A 1 100 ? 2.858 -6.068 -15.117 1.00 93.69 100 ILE A O 1
ATOM 828 N N . ASP A 1 101 ? 4.324 -6.346 -16.790 1.00 94.12 101 ASP A N 1
ATOM 829 C CA . ASP A 1 101 ? 3.658 -5.462 -17.753 1.00 94.12 101 ASP A CA 1
ATOM 830 C C . ASP A 1 101 ? 2.215 -5.914 -18.042 1.00 94.12 101 ASP A C 1
ATOM 832 O O . ASP A 1 101 ? 1.287 -5.122 -17.910 1.00 94.12 101 ASP A O 1
ATOM 836 N N . GLU A 1 102 ? 2.018 -7.208 -18.312 1.00 94.62 102 GLU A N 1
ATOM 837 C CA . GLU A 1 102 ? 0.712 -7.843 -18.531 1.00 94.62 102 GLU A CA 1
ATOM 838 C C . GLU A 1 102 ? -0.190 -7.748 -17.284 1.00 94.62 102 GLU A C 1
ATOM 840 O O . GLU A 1 102 ? -1.371 -7.416 -17.393 1.00 94.62 102 GLU A O 1
ATOM 845 N N . TYR A 1 103 ? 0.359 -7.940 -16.078 1.00 94.31 103 TYR A N 1
ATOM 846 C CA . TYR A 1 103 ? -0.382 -7.696 -14.833 1.00 94.31 103 TYR A CA 1
ATOM 847 C C . TYR A 1 103 ? -0.825 -6.231 -14.695 1.00 94.31 103 TYR A C 1
ATOM 849 O O . TYR A 1 103 ? -1.971 -5.973 -14.329 1.00 94.31 103 TYR A O 1
ATOM 857 N N . LEU A 1 104 ? 0.054 -5.269 -14.995 1.00 92.19 104 LEU A N 1
ATOM 858 C CA . LEU A 1 104 ? -0.248 -3.840 -14.855 1.00 92.19 104 LEU A CA 1
ATOM 859 C C . LEU A 1 104 ? -1.380 -3.378 -15.782 1.00 92.19 104 LEU A C 1
ATOM 861 O O . LEU A 1 104 ? -2.116 -2.463 -15.421 1.00 92.19 104 LEU A O 1
ATOM 865 N N . ILE A 1 105 ? -1.542 -4.010 -16.948 1.00 92.56 105 ILE A N 1
ATOM 866 C CA . ILE A 1 105 ? -2.657 -3.734 -17.872 1.00 92.56 105 ILE A CA 1
ATOM 867 C C . ILE A 1 105 ? -3.898 -4.600 -17.598 1.00 92.56 105 ILE A C 1
ATOM 869 O O . ILE A 1 105 ? -4.931 -4.404 -18.238 1.00 92.56 105 ILE A O 1
ATOM 873 N N . GLY A 1 106 ? -3.824 -5.511 -16.621 1.00 89.69 106 GLY A N 1
ATOM 874 C CA . GLY A 1 106 ? -4.936 -6.348 -16.173 1.00 89.69 106 GLY A CA 1
ATOM 875 C C . GLY A 1 106 ? -5.161 -7.626 -16.986 1.00 89.69 106 GLY A C 1
ATOM 876 O O . GLY A 1 106 ? -6.235 -8.218 -16.877 1.00 89.69 106 GLY A O 1
ATOM 877 N N . ASP A 1 107 ? -4.181 -8.069 -17.777 1.00 90.62 107 ASP A N 1
ATOM 878 C CA . ASP A 1 107 ? -4.301 -9.274 -18.609 1.00 90.62 107 ASP A CA 1
ATOM 879 C C . ASP A 1 107 ? -4.272 -10.565 -17.771 1.00 90.62 107 ASP A C 1
ATOM 881 O O . ASP A 1 107 ? -4.909 -11.560 -18.131 1.00 90.62 107 ASP A O 1
ATOM 885 N N . HIS A 1 108 ? -3.556 -10.565 -16.640 1.00 90.25 108 HIS A N 1
ATOM 886 C CA . HIS A 1 108 ? -3.505 -11.699 -15.716 1.00 90.25 108 HIS A CA 1
ATOM 887 C C . HIS A 1 108 ? -3.241 -11.289 -14.255 1.00 90.25 108 HIS A C 1
ATOM 889 O O . HIS A 1 108 ? -2.836 -10.168 -13.954 1.00 90.25 108 HIS A O 1
ATOM 895 N N . ASP A 1 109 ? -3.427 -12.237 -13.328 1.00 90.88 109 ASP A N 1
ATOM 896 C CA . ASP A 1 109 ? -3.159 -12.054 -11.895 1.00 90.88 109 ASP A CA 1
ATOM 897 C C . ASP A 1 109 ? -1.666 -11.851 -11.585 1.00 90.88 109 ASP A C 1
ATOM 899 O O . ASP A 1 109 ? -0.790 -12.436 -12.225 1.00 90.88 109 ASP A O 1
ATOM 903 N N . LEU A 1 110 ? -1.356 -11.102 -10.523 1.00 90.88 110 LEU A N 1
ATOM 904 C CA . LEU A 1 110 ? 0.017 -10.938 -10.043 1.00 90.88 110 LEU A CA 1
ATOM 905 C C . LEU A 1 110 ? 0.624 -12.277 -9.589 1.00 90.88 110 LEU A C 1
ATOM 907 O O . LEU A 1 110 ? 0.208 -12.866 -8.587 1.00 90.88 110 LEU A O 1
ATOM 911 N N . PHE A 1 111 ? 1.679 -12.726 -10.270 1.00 91.50 111 PHE A N 1
ATOM 912 C CA . PHE A 1 111 ? 2.390 -13.941 -9.881 1.00 91.50 111 PHE A CA 1
ATOM 913 C C . PHE A 1 111 ? 3.261 -13.760 -8.636 1.00 91.50 111 PHE A C 1
ATOM 915 O O . PHE A 1 111 ? 3.952 -12.758 -8.459 1.00 91.50 111 PHE A O 1
ATOM 922 N N . ALA A 1 112 ? 3.310 -14.801 -7.801 1.00 89.88 112 ALA A N 1
ATOM 923 C CA . ALA A 1 112 ? 4.060 -14.786 -6.547 1.00 89.88 112 ALA A CA 1
ATOM 924 C C . ALA A 1 112 ? 5.574 -14.565 -6.730 1.00 89.88 112 ALA A C 1
ATOM 926 O O . ALA A 1 112 ? 6.207 -13.973 -5.858 1.00 89.88 112 ALA A O 1
ATOM 927 N N . HIS A 1 113 ? 6.169 -15.002 -7.848 1.00 90.31 113 HIS A N 1
ATOM 928 C CA . HIS A 1 113 ? 7.592 -14.760 -8.133 1.00 90.31 113 HIS A CA 1
ATOM 929 C C . HIS A 1 113 ? 7.912 -13.297 -8.448 1.00 90.31 113 HIS A C 1
ATOM 931 O O . HIS A 1 113 ? 9.072 -12.911 -8.348 1.00 90.31 113 HIS A O 1
ATOM 937 N N . ASN A 1 114 ? 6.897 -12.489 -8.763 1.00 93.00 114 ASN A N 1
ATOM 938 C CA . ASN A 1 114 ? 7.016 -11.046 -8.954 1.00 93.00 114 ASN A CA 1
ATOM 939 C C . ASN A 1 114 ? 6.800 -10.269 -7.645 1.00 93.00 114 ASN A C 1
ATOM 941 O O . ASN A 1 114 ? 6.753 -9.042 -7.666 1.00 93.00 114 ASN A O 1
ATOM 945 N N . ILE A 1 115 ? 6.691 -10.943 -6.495 1.00 93.31 115 ILE A N 1
ATOM 946 C CA . ILE A 1 115 ? 6.483 -10.307 -5.192 1.00 93.31 115 ILE A CA 1
ATOM 947 C C . ILE A 1 115 ? 7.766 -10.327 -4.361 1.00 93.31 115 ILE A C 1
ATOM 949 O O . ILE A 1 115 ? 8.351 -11.372 -4.076 1.00 93.31 115 ILE A O 1
ATOM 953 N N . SER A 1 116 ? 8.132 -9.157 -3.853 1.00 94.81 116 SER A N 1
ATOM 954 C CA . SER A 1 116 ? 9.159 -8.977 -2.837 1.00 94.81 116 SER A CA 1
ATOM 955 C C . SER A 1 116 ? 8.545 -8.828 -1.451 1.00 94.81 116 SER A C 1
ATOM 957 O O . SER A 1 116 ? 7.715 -7.950 -1.216 1.00 94.81 116 SER A O 1
ATOM 959 N N . ILE A 1 117 ? 9.018 -9.637 -0.499 1.00 94.88 117 ILE A N 1
ATOM 960 C CA . ILE A 1 117 ? 8.644 -9.536 0.916 1.00 94.88 117 ILE A CA 1
ATOM 961 C C . ILE A 1 117 ? 9.822 -8.982 1.717 1.00 94.88 117 ILE A C 1
ATOM 963 O O . ILE A 1 117 ? 10.938 -9.498 1.642 1.00 94.88 117 ILE A O 1
ATOM 967 N N . SER A 1 118 ? 9.583 -7.942 2.519 1.00 95.31 118 SER A N 1
ATOM 968 C CA . SER A 1 118 ? 10.622 -7.319 3.344 1.00 95.31 118 SER A CA 1
ATOM 969 C C . SER A 1 118 ? 10.174 -7.077 4.778 1.00 95.31 118 SER A C 1
ATOM 971 O O . SER A 1 118 ? 9.125 -6.498 5.030 1.00 95.31 118 SER A O 1
ATOM 973 N N . PHE A 1 119 ? 11.019 -7.439 5.740 1.00 94.25 119 PHE A N 1
ATOM 974 C CA . PHE A 1 119 ? 10.831 -7.108 7.160 1.00 94.25 119 PHE A CA 1
ATOM 975 C C . PHE A 1 119 ? 11.598 -5.838 7.571 1.00 94.25 119 PHE A C 1
ATOM 977 O O . PHE A 1 119 ? 11.629 -5.460 8.747 1.00 94.25 119 PHE A O 1
ATOM 984 N N . ASN A 1 120 ? 12.253 -5.176 6.611 1.00 91.25 120 ASN A N 1
ATOM 985 C CA . ASN A 1 120 ? 13.028 -3.971 6.856 1.00 91.25 120 ASN A CA 1
ATOM 986 C C . ASN A 1 120 ? 12.094 -2.777 7.070 1.00 91.25 120 ASN A C 1
ATOM 988 O O . ASN A 1 120 ? 11.465 -2.301 6.134 1.00 91.25 120 ASN A O 1
ATOM 992 N N . GLN A 1 121 ? 12.084 -2.222 8.280 1.00 90.19 121 GLN A N 1
ATOM 993 C CA . GLN A 1 121 ? 11.222 -1.083 8.617 1.00 90.19 121 GLN A CA 1
ATOM 994 C C . GLN A 1 121 ? 11.541 0.183 7.797 1.00 90.19 121 GLN A C 1
ATOM 996 O O . GLN A 1 121 ? 10.696 1.056 7.638 1.00 90.19 121 GLN A O 1
ATOM 1001 N N . ARG A 1 122 ? 12.746 0.286 7.214 1.00 92.00 122 ARG A N 1
ATOM 1002 C CA . ARG A 1 122 ? 13.093 1.389 6.300 1.00 92.00 122 ARG A CA 1
ATOM 1003 C C . ARG A 1 122 ? 12.364 1.303 4.960 1.00 92.00 122 ARG A C 1
ATOM 1005 O O . ARG A 1 122 ? 12.318 2.314 4.265 1.00 92.00 122 ARG A O 1
ATOM 1012 N N . ALA A 1 123 ? 11.822 0.135 4.601 1.00 94.25 123 ALA A N 1
ATOM 1013 C CA . ALA A 1 123 ? 11.049 -0.042 3.376 1.00 94.25 123 ALA A CA 1
ATOM 1014 C C . ALA A 1 123 ? 9.847 0.905 3.338 1.00 94.25 123 ALA A C 1
ATOM 1016 O O . ALA A 1 123 ? 9.559 1.436 2.276 1.00 94.25 123 ALA A O 1
ATOM 1017 N N . PHE A 1 124 ? 9.247 1.204 4.496 1.00 95.56 124 PHE A N 1
ATOM 1018 C CA . PHE A 1 124 ? 8.137 2.149 4.616 1.00 95.56 124 PHE A CA 1
ATOM 1019 C C . PHE A 1 124 ? 8.448 3.514 4.012 1.00 95.56 124 PHE A C 1
ATOM 1021 O O . PHE A 1 124 ? 7.847 3.910 3.024 1.00 95.56 124 PHE A O 1
ATOM 1028 N N . ILE A 1 125 ? 9.464 4.202 4.536 1.00 95.12 125 ILE A N 1
ATOM 1029 C CA . ILE A 1 125 ? 9.819 5.541 4.046 1.00 95.12 125 ILE A CA 1
ATOM 1030 C C . ILE A 1 125 ? 10.274 5.488 2.583 1.00 95.12 125 ILE A C 1
ATOM 1032 O O . ILE A 1 125 ? 9.970 6.399 1.821 1.00 95.12 125 ILE A O 1
ATOM 1036 N N . ILE A 1 126 ? 11.017 4.447 2.193 1.00 95.62 126 ILE A N 1
ATOM 1037 C CA . ILE A 1 126 ? 11.534 4.321 0.825 1.00 95.62 126 ILE A CA 1
ATOM 1038 C C . ILE A 1 126 ? 10.380 4.172 -0.167 1.00 95.62 126 ILE A C 1
ATOM 1040 O O . ILE A 1 126 ? 10.294 4.954 -1.106 1.00 95.62 126 ILE A O 1
ATOM 1044 N N . LEU A 1 127 ? 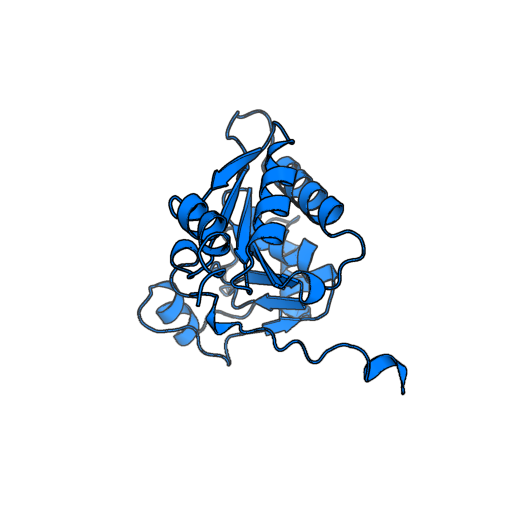9.504 3.190 0.041 1.00 96.94 127 LEU A N 1
ATOM 1045 C CA . LEU A 1 127 ? 8.466 2.847 -0.923 1.00 96.94 127 LEU A CA 1
ATOM 1046 C C . LEU A 1 127 ? 7.333 3.860 -0.932 1.00 96.94 127 LEU A C 1
ATOM 1048 O O . LEU A 1 127 ? 6.925 4.261 -2.010 1.00 96.94 127 LEU A O 1
ATOM 1052 N N . SER A 1 128 ? 6.899 4.360 0.227 1.00 96.62 128 SER A N 1
ATOM 1053 C CA . SER A 1 128 ? 5.880 5.411 0.264 1.00 96.62 128 SER A CA 1
ATOM 1054 C C . SER A 1 128 ? 6.319 6.659 -0.491 1.00 96.62 128 SER A C 1
ATOM 1056 O O . SER A 1 128 ? 5.536 7.224 -1.241 1.00 96.62 128 SER A O 1
ATOM 1058 N N . LYS A 1 129 ? 7.582 7.082 -0.342 1.00 95.38 129 LYS A N 1
ATOM 1059 C CA . LYS A 1 129 ? 8.097 8.221 -1.110 1.00 95.38 129 LYS A CA 1
ATOM 1060 C C . LYS A 1 129 ? 8.198 7.921 -2.595 1.00 95.38 129 LYS A C 1
ATOM 1062 O O . LYS A 1 129 ? 7.912 8.808 -3.381 1.00 95.38 129 LYS A O 1
ATOM 1067 N N . LEU A 1 130 ? 8.616 6.713 -2.971 1.00 94.50 130 LEU A N 1
ATOM 1068 C CA . LEU A 1 130 ? 8.659 6.329 -4.379 1.00 94.50 130 LEU A CA 1
ATOM 1069 C C . LEU A 1 130 ? 7.256 6.371 -4.991 1.00 94.50 130 LEU A C 1
ATOM 1071 O O . LEU A 1 130 ? 7.061 7.106 -5.943 1.00 94.50 130 LEU A O 1
ATOM 1075 N N . VAL A 1 131 ? 6.275 5.705 -4.384 1.00 95.38 131 VAL A N 1
ATOM 1076 C CA . VAL A 1 131 ? 4.892 5.682 -4.890 1.00 95.38 131 VAL A CA 1
ATOM 1077 C C . VAL A 1 131 ? 4.272 7.085 -4.939 1.00 95.38 131 VAL A C 1
ATOM 1079 O O . VAL A 1 131 ? 3.629 7.447 -5.911 1.00 95.38 131 VAL A O 1
ATOM 1082 N N . MET A 1 132 ? 4.491 7.921 -3.920 1.00 94.62 132 MET A N 1
ATOM 1083 C CA . MET A 1 132 ? 3.860 9.248 -3.858 1.00 94.62 132 MET A CA 1
ATOM 1084 C C . MET A 1 132 ? 4.567 10.332 -4.683 1.00 94.62 132 MET A C 1
ATOM 1086 O O . MET A 1 132 ? 3.970 11.373 -4.954 1.00 94.62 132 MET A O 1
ATOM 1090 N N . LEU A 1 133 ? 5.856 10.181 -5.002 1.00 91.81 133 LEU A N 1
ATOM 1091 C CA . LEU A 1 133 ? 6.674 11.271 -5.562 1.00 91.81 133 LEU A CA 1
ATOM 1092 C C . LEU A 1 133 ? 7.366 10.920 -6.881 1.00 91.81 133 LEU A C 1
ATOM 1094 O O . LEU A 1 133 ? 8.108 11.757 -7.394 1.00 91.81 133 LEU A O 1
ATOM 1098 N N . SER A 1 134 ? 7.196 9.705 -7.397 1.00 88.75 134 SER A N 1
ATOM 1099 C CA . SER A 1 134 ? 7.979 9.210 -8.523 1.00 88.75 134 SER A CA 1
ATOM 1100 C C . SER A 1 134 ? 7.098 8.534 -9.566 1.00 88.75 134 SER A C 1
ATOM 1102 O O . SER A 1 134 ? 6.627 7.427 -9.350 1.00 88.75 134 SER A O 1
ATOM 1104 N N . ASP A 1 135 ? 7.003 9.151 -10.743 1.00 84.31 135 ASP A N 1
ATOM 1105 C CA . ASP A 1 135 ? 6.338 8.571 -11.929 1.00 84.31 135 ASP A CA 1
ATOM 1106 C C . ASP A 1 135 ? 7.181 7.464 -12.599 1.00 84.31 135 ASP A C 1
ATOM 1108 O O . ASP A 1 135 ? 6.804 6.831 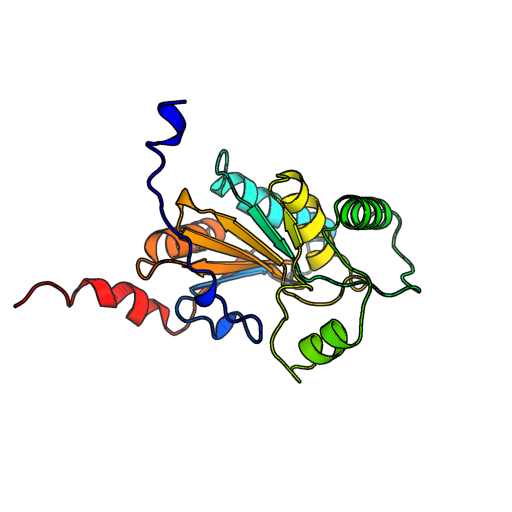-13.582 1.00 84.31 135 ASP A O 1
ATOM 1112 N N . ASP A 1 136 ? 8.380 7.259 -12.072 1.00 84.00 136 ASP A N 1
ATOM 1113 C CA . ASP A 1 136 ? 9.422 6.376 -12.577 1.00 84.00 136 ASP A CA 1
ATOM 1114 C C . ASP A 1 136 ? 9.310 4.936 -12.045 1.00 84.00 136 ASP A C 1
ATOM 1116 O O . ASP A 1 136 ? 10.008 4.026 -12.518 1.00 84.00 136 ASP A O 1
ATOM 1120 N N . VAL A 1 137 ? 8.472 4.742 -11.025 1.00 90.62 137 VAL A N 1
ATOM 1121 C CA . VAL A 1 137 ? 8.152 3.446 -10.432 1.00 90.62 137 VAL A CA 1
ATOM 1122 C C . VAL A 1 137 ? 6.742 3.068 -10.862 1.00 90.62 137 VAL A C 1
ATOM 1124 O O . VAL A 1 137 ? 5.813 3.848 -10.715 1.00 90.62 137 VAL A O 1
ATOM 1127 N N . LEU A 1 138 ? 6.607 1.869 -11.419 1.00 91.75 138 LEU A N 1
ATOM 1128 C CA . LEU A 1 138 ? 5.379 1.375 -12.025 1.00 91.75 138 LEU A CA 1
ATOM 1129 C C . LEU A 1 138 ? 4.630 0.437 -11.078 1.00 91.75 138 LEU A C 1
ATOM 1131 O O . LEU A 1 138 ? 5.249 -0.411 -10.421 1.00 91.75 138 LEU A O 1
ATOM 1135 N N . GLY A 1 139 ? 3.304 0.541 -11.115 1.00 91.38 139 GLY A N 1
ATOM 1136 C CA . GLY A 1 139 ? 2.367 -0.291 -10.370 1.00 91.38 139 GLY A CA 1
ATOM 1137 C C . GLY A 1 139 ? 2.073 0.202 -8.962 1.00 91.38 139 GLY A C 1
ATOM 1138 O O . GLY A 1 139 ? 2.822 0.988 -8.390 1.00 91.38 139 GLY A O 1
ATOM 1139 N N . ASP A 1 140 ? 1.006 -0.352 -8.388 1.00 88.06 140 ASP A N 1
ATOM 1140 C CA . ASP A 1 140 ? 0.454 0.131 -7.113 1.00 88.06 140 ASP A CA 1
ATOM 1141 C C . ASP A 1 140 ? 0.567 -0.906 -5.993 1.00 88.06 140 ASP A C 1
ATOM 1143 O O . ASP A 1 140 ? 0.295 -0.628 -4.824 1.00 88.06 140 ASP A O 1
ATOM 1147 N N . ALA A 1 141 ? 0.970 -2.136 -6.332 1.00 94.75 141 ALA A N 1
ATOM 1148 C CA . ALA A 1 141 ? 1.073 -3.248 -5.396 1.00 94.75 141 ALA A CA 1
ATOM 1149 C C . ALA A 1 141 ? 2.246 -3.046 -4.423 1.00 94.75 141 ALA A C 1
ATOM 1151 O O . ALA A 1 141 ? 3.320 -3.630 -4.569 1.00 94.75 141 ALA A O 1
ATOM 1152 N N . CYS A 1 142 ? 2.020 -2.223 -3.400 1.00 97.31 142 CYS A N 1
ATOM 1153 C CA . CYS A 1 142 ? 2.937 -1.915 -2.314 1.00 97.31 142 CYS A CA 1
ATOM 1154 C C . CYS A 1 142 ? 2.165 -1.852 -0.991 1.00 97.31 142 CYS A C 1
ATOM 1156 O O . CYS A 1 142 ? 1.538 -0.850 -0.668 1.00 97.31 142 CYS A O 1
ATOM 1158 N N . PHE A 1 143 ? 2.244 -2.904 -0.182 1.00 97.94 143 PHE A N 1
ATOM 1159 C CA . PHE A 1 143 ? 1.497 -3.010 1.068 1.00 97.94 143 PHE A CA 1
ATOM 1160 C C . PHE A 1 143 ? 2.411 -3.054 2.282 1.00 97.94 143 PHE A C 1
ATOM 1162 O O . PHE A 1 143 ? 3.386 -3.806 2.321 1.00 97.94 143 PHE A O 1
ATOM 1169 N N . PHE A 1 144 ? 2.023 -2.328 3.325 1.00 97.81 144 PHE A N 1
ATOM 1170 C CA . PHE A 1 144 ? 2.540 -2.482 4.677 1.00 97.81 144 PHE A CA 1
ATOM 1171 C C . PHE A 1 144 ? 1.521 -3.261 5.501 1.00 97.81 144 PHE A C 1
ATOM 1173 O O . PHE A 1 144 ? 0.431 -2.776 5.803 1.00 97.81 144 PHE A O 1
ATOM 1180 N N . ILE A 1 145 ? 1.880 -4.495 5.839 1.00 97.19 145 ILE A N 1
ATOM 1181 C CA . ILE A 1 145 ? 1.029 -5.430 6.563 1.00 97.19 145 ILE A CA 1
ATOM 1182 C C . ILE A 1 145 ? 1.374 -5.362 8.045 1.00 97.19 145 ILE A C 1
ATOM 1184 O O . ILE A 1 145 ? 2.511 -5.647 8.424 1.00 97.19 145 ILE A O 1
ATOM 1188 N N . PHE A 1 146 ? 0.390 -5.041 8.881 1.00 95.69 146 PHE A N 1
ATOM 1189 C CA . PHE A 1 146 ? 0.486 -4.979 10.339 1.00 95.69 146 PHE A CA 1
ATOM 1190 C C . PHE A 1 146 ? -0.227 -6.191 10.973 1.00 95.69 146 PHE A C 1
ATOM 1192 O O . PHE A 1 146 ? -1.411 -6.097 11.306 1.00 95.69 146 PHE A O 1
ATOM 1199 N N . PRO A 1 147 ? 0.474 -7.327 11.186 1.00 92.69 147 PRO A N 1
ATOM 1200 C CA . PRO A 1 147 ? -0.080 -8.556 11.762 1.00 92.69 147 PRO A CA 1
ATOM 1201 C C . PRO A 1 147 ? -0.922 -8.367 13.022 1.00 92.69 147 PRO A C 1
ATOM 1203 O O . PRO A 1 147 ? -2.022 -8.893 13.130 1.00 92.69 147 PRO A O 1
ATOM 1206 N N . GLU A 1 148 ? -0.411 -7.597 13.985 1.00 90.75 148 GLU A N 1
ATOM 1207 C CA . GLU A 1 148 ? -1.059 -7.379 15.287 1.00 90.75 148 GLU A CA 1
ATOM 1208 C C . GLU A 1 148 ? -2.404 -6.647 15.156 1.00 90.75 148 GLU A C 1
ATOM 1210 O O . GLU A 1 148 ? -3.282 -6.732 16.025 1.00 90.75 148 GLU A O 1
ATOM 1215 N N . LEU A 1 149 ? -2.560 -5.910 14.058 1.00 93.12 149 LEU A N 1
ATOM 1216 C CA . LEU A 1 149 ? -3.745 -5.132 13.750 1.00 93.12 149 LEU A CA 1
ATOM 1217 C C . LEU A 1 149 ? -4.634 -5.809 12.709 1.00 93.12 149 LEU A C 1
ATOM 1219 O O . LEU A 1 149 ? -5.752 -5.345 12.535 1.00 93.12 149 LEU A O 1
ATOM 1223 N N . GLU A 1 150 ? -4.175 -6.901 12.086 1.00 93.75 150 GLU A N 1
ATOM 1224 C CA . GLU A 1 150 ? -4.849 -7.552 10.955 1.00 93.75 150 GLU A CA 1
ATOM 1225 C C . GLU A 1 150 ? -5.221 -6.507 9.894 1.00 93.75 150 GLU A C 1
ATOM 1227 O O . GLU A 1 150 ? -6.362 -6.414 9.457 1.00 93.75 150 GLU A O 1
ATOM 1232 N N . LEU A 1 151 ? -4.239 -5.679 9.528 1.00 95.06 151 LEU A N 1
ATOM 1233 C CA . LEU A 1 151 ? -4.415 -4.491 8.699 1.00 95.06 151 LEU A CA 1
ATOM 1234 C C . LEU A 1 151 ? -3.370 -4.450 7.585 1.00 95.06 151 LEU A C 1
ATOM 1236 O O . LEU A 1 151 ? -2.194 -4.722 7.833 1.00 95.06 151 LEU A O 1
ATOM 1240 N N . ALA A 1 152 ? -3.785 -4.051 6.389 1.00 97.50 152 ALA A N 1
ATOM 1241 C CA . ALA A 1 152 ? -2.902 -3.641 5.310 1.00 97.50 152 ALA A CA 1
ATOM 1242 C C . ALA A 1 152 ? -3.164 -2.175 4.966 1.00 97.50 152 ALA A C 1
ATOM 1244 O O . ALA A 1 152 ? -4.316 -1.762 4.834 1.00 97.50 152 ALA A O 1
ATOM 1245 N N . ILE A 1 153 ? -2.094 -1.407 4.787 1.00 98.31 153 ILE A N 1
ATOM 1246 C CA . ILE A 1 153 ? -2.167 -0.074 4.182 1.00 98.31 153 ILE A CA 1
ATOM 1247 C C . ILE A 1 153 ? -1.269 -0.025 2.952 1.00 98.31 153 ILE A C 1
ATOM 1249 O O . ILE A 1 153 ? -0.247 -0.713 2.914 1.00 98.31 153 ILE A O 1
ATOM 1253 N N . TYR A 1 154 ? -1.622 0.798 1.974 1.00 98.31 154 TYR A N 1
ATOM 1254 C CA . TYR A 1 154 ? -0.837 0.984 0.755 1.00 98.31 154 TYR A CA 1
ATOM 1255 C C . TYR A 1 154 ? -0.763 2.474 0.405 1.00 98.31 154 TYR A C 1
ATOM 1257 O O . TYR A 1 154 ? -1.788 3.150 0.494 1.00 98.31 154 TYR A O 1
ATOM 1265 N N . PRO A 1 155 ? 0.422 3.017 0.076 1.00 98.00 155 PRO A N 1
ATOM 1266 C CA . PRO A 1 155 ? 0.533 4.373 -0.442 1.00 98.00 155 PRO A CA 1
ATOM 1267 C C . PRO A 1 155 ? -0.045 4.444 -1.867 1.00 98.00 155 PRO A C 1
ATOM 1269 O O . PRO A 1 155 ? -0.092 3.423 -2.548 1.00 98.00 155 PRO A O 1
ATOM 1272 N N . HIS A 1 156 ? -0.448 5.630 -2.321 1.00 96.62 156 HIS A N 1
ATOM 1273 C CA . HIS A 1 156 ? -0.942 5.874 -3.690 1.00 96.62 156 HIS A CA 1
ATOM 1274 C C . HIS A 1 156 ? -0.487 7.250 -4.224 1.00 96.62 156 HIS A C 1
ATOM 1276 O O . HIS A 1 156 ? 0.004 8.079 -3.444 1.00 96.62 156 HIS A O 1
ATOM 1282 N N . GLU A 1 157 ? -0.614 7.499 -5.537 1.00 93.31 157 GLU A N 1
ATOM 1283 C CA . GLU A 1 157 ? -0.033 8.678 -6.209 1.00 93.31 157 GLU A CA 1
ATOM 1284 C C . GLU A 1 157 ? -0.632 10.033 -5.786 1.00 93.31 157 GLU A C 1
ATOM 1286 O O . GLU A 1 157 ? 0.040 11.069 -5.880 1.00 93.31 157 GLU A O 1
ATOM 1291 N N . ASP A 1 158 ? -1.861 10.035 -5.263 1.00 94.62 158 ASP A N 1
ATOM 1292 C CA . ASP A 1 158 ? -2.558 11.227 -4.751 1.00 94.62 158 ASP A CA 1
ATOM 1293 C C . ASP A 1 158 ? -2.097 11.669 -3.347 1.00 94.62 158 ASP A C 1
ATOM 1295 O O . ASP A 1 158 ? -2.650 12.596 -2.762 1.00 94.62 158 ASP A O 1
ATOM 1299 N N . ILE A 1 159 ? -1.010 11.076 -2.838 1.00 95.88 159 ILE A N 1
ATOM 1300 C CA . ILE A 1 159 ? -0.389 11.385 -1.542 1.00 95.88 159 ILE A CA 1
ATOM 1301 C C . ILE A 1 159 ? -1.322 11.035 -0.386 1.00 95.88 159 ILE A C 1
ATOM 1303 O O . ILE A 1 159 ? -2.059 11.859 0.153 1.00 95.88 159 ILE A O 1
ATOM 1307 N N . GLY A 1 160 ? -1.218 9.789 0.050 1.00 97.88 160 GLY A N 1
ATOM 1308 C CA . GLY A 1 160 ? -2.114 9.250 1.052 1.00 97.88 160 GLY A CA 1
ATOM 1309 C C . GLY A 1 160 ? -1.939 7.754 1.219 1.00 97.88 160 GLY A C 1
ATOM 1310 O O . GLY A 1 160 ? -0.977 7.177 0.704 1.00 97.88 160 GLY A O 1
ATOM 1311 N N . TYR A 1 161 ? -2.840 7.128 1.970 1.00 98.62 161 TYR A N 1
ATOM 1312 C CA . TYR A 1 161 ? -2.856 5.675 2.081 1.00 98.62 161 TYR A CA 1
ATOM 1313 C C . TYR A 1 161 ? -4.271 5.130 2.000 1.00 98.62 161 TYR A C 1
ATOM 1315 O O . TYR A 1 161 ? -5.173 5.589 2.703 1.00 98.62 161 TYR A O 1
ATOM 1323 N N . GLY A 1 162 ? -4.420 4.057 1.231 1.00 98.12 162 GLY A N 1
ATOM 1324 C CA . GLY A 1 162 ? -5.574 3.185 1.328 1.00 98.12 162 GLY A CA 1
ATOM 1325 C C . GLY A 1 162 ? -5.431 2.177 2.461 1.00 98.12 162 GLY A C 1
ATOM 1326 O O . GLY A 1 162 ? -4.332 1.888 2.943 1.00 98.12 162 GLY A O 1
ATOM 1327 N N . CYS A 1 163 ? -6.570 1.657 2.903 1.00 97.75 163 CYS A N 1
ATOM 1328 C CA . CYS A 1 163 ? -6.702 0.863 4.114 1.00 97.75 163 CYS A CA 1
ATOM 1329 C C . CYS A 1 163 ? -7.609 -0.353 3.873 1.00 97.75 163 CYS A C 1
ATOM 1331 O O . CYS A 1 163 ? -8.772 -0.222 3.483 1.00 97.75 163 CYS A O 1
ATOM 1333 N N . ILE A 1 164 ? -7.080 -1.549 4.134 1.00 96.94 164 ILE A N 1
ATOM 1334 C CA . ILE A 1 164 ? -7.789 -2.826 4.007 1.00 96.94 164 ILE A CA 1
ATOM 1335 C C . ILE A 1 164 ? -7.691 -3.575 5.332 1.00 96.94 164 ILE A C 1
ATOM 1337 O O . ILE A 1 164 ? -6.595 -3.833 5.838 1.00 96.94 164 ILE A O 1
ATOM 1341 N N . SER A 1 165 ? -8.836 -3.979 5.879 1.00 95.31 165 SER A N 1
ATOM 1342 C CA . SER A 1 165 ? -8.858 -4.917 6.999 1.00 95.31 165 SER A CA 1
ATOM 1343 C C . SER A 1 165 ? -8.590 -6.336 6.493 1.00 95.31 165 SER A C 1
ATOM 1345 O O . SER A 1 165 ? -9.246 -6.826 5.579 1.00 95.31 165 SER A O 1
ATOM 1347 N N . LEU A 1 166 ? -7.642 -7.029 7.111 1.00 94.06 166 LEU A N 1
ATOM 1348 C CA . LEU A 1 166 ? -7.341 -8.442 6.848 1.00 94.06 166 LEU A CA 1
ATOM 1349 C C . LEU A 1 166 ? -8.154 -9.381 7.753 1.00 94.06 166 LEU A C 1
ATOM 1351 O O . LEU A 1 166 ? -8.037 -10.599 7.656 1.00 94.06 166 LEU A O 1
ATOM 1355 N N . SER A 1 167 ? -8.989 -8.810 8.621 1.00 90.44 167 SER A N 1
ATOM 1356 C CA . SER A 1 167 ? -9.987 -9.497 9.438 1.00 90.44 167 SER A CA 1
ATOM 1357 C C . SER A 1 167 ? -11.392 -9.062 9.024 1.00 90.44 167 SER A C 1
ATOM 1359 O O . SER A 1 167 ? -11.575 -7.964 8.494 1.00 90.44 167 SER A O 1
ATOM 1361 N N . ASP A 1 168 ? -12.396 -9.897 9.292 1.00 87.88 168 ASP A N 1
ATOM 1362 C CA . ASP A 1 168 ? -13.801 -9.481 9.192 1.00 87.88 168 ASP A CA 1
ATOM 1363 C C . ASP A 1 168 ? -14.157 -8.442 10.283 1.00 87.88 168 ASP A C 1
ATOM 1365 O O . ASP A 1 168 ? -15.073 -7.641 10.104 1.00 87.88 168 ASP A O 1
ATOM 1369 N N . ASP A 1 169 ? -13.383 -8.369 11.377 1.00 89.94 169 ASP A N 1
ATOM 1370 C CA . ASP A 1 169 ? -13.444 -7.243 12.313 1.00 89.94 169 ASP A CA 1
ATOM 1371 C C . ASP A 1 169 ? -12.676 -6.031 11.771 1.00 89.94 169 ASP A C 1
ATOM 1373 O O . ASP A 1 169 ? -11.455 -5.933 11.902 1.00 89.94 169 ASP A O 1
ATOM 1377 N N . CYS A 1 170 ? -13.416 -5.076 11.214 1.00 92.06 170 CYS A N 1
ATOM 1378 C CA . CYS A 1 170 ? -12.857 -3.883 10.585 1.00 92.06 170 CYS A CA 1
ATOM 1379 C C . CYS A 1 170 ? -12.550 -2.731 11.562 1.00 92.06 170 CYS A C 1
ATOM 1381 O O . CYS A 1 170 ? -12.063 -1.687 11.131 1.00 92.06 170 CYS A O 1
ATOM 1383 N N . ASN A 1 171 ? -12.801 -2.875 12.871 1.00 93.38 171 ASN A N 1
ATOM 1384 C CA . ASN A 1 171 ? -12.753 -1.746 13.813 1.00 93.38 171 ASN A C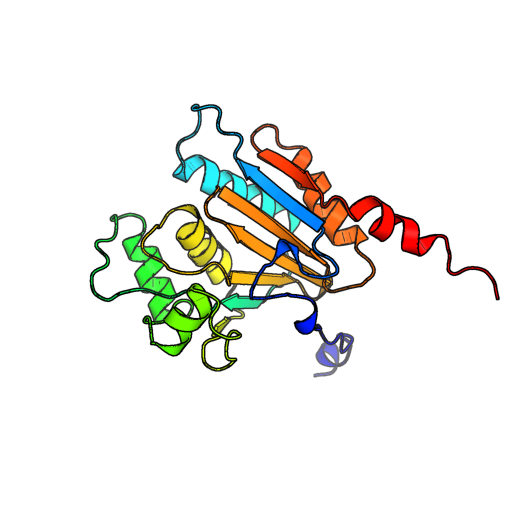A 1
ATOM 1385 C C . ASN A 1 171 ? -11.399 -1.025 13.848 1.00 93.38 171 ASN A C 1
ATOM 1387 O O . ASN A 1 171 ? -11.367 0.200 13.865 1.00 93.38 171 ASN A O 1
ATOM 1391 N N . LYS A 1 172 ? -10.284 -1.765 13.828 1.00 95.12 172 LYS A N 1
ATOM 1392 C CA . LYS A 1 172 ? -8.933 -1.171 13.859 1.00 95.12 172 LYS A CA 1
ATOM 1393 C C . LYS A 1 172 ? -8.623 -0.375 12.590 1.00 95.12 172 LYS A C 1
ATOM 1395 O O . LYS A 1 172 ? -7.978 0.665 12.645 1.00 95.12 172 LYS A O 1
ATOM 1400 N N . ALA A 1 173 ? -9.095 -0.864 11.448 1.00 95.31 173 ALA A N 1
ATOM 1401 C CA . ALA A 1 173 ? -8.927 -0.211 10.159 1.00 95.31 173 ALA A CA 1
ATOM 1402 C C . ALA A 1 173 ? -9.761 1.082 10.070 1.00 95.31 173 ALA A C 1
ATOM 1404 O O . ALA A 1 173 ? -9.280 2.109 9.595 1.00 95.31 173 ALA A O 1
ATOM 1405 N N . ILE A 1 174 ? -10.985 1.046 10.608 1.00 96.06 174 ILE A N 1
ATOM 1406 C CA . ILE A 1 174 ? -11.869 2.211 10.746 1.00 96.06 174 ILE A CA 1
ATOM 1407 C C . ILE A 1 174 ? -11.274 3.235 11.724 1.00 96.06 174 ILE A C 1
ATOM 1409 O O . ILE A 1 174 ? -11.276 4.430 11.444 1.00 96.06 174 ILE A O 1
ATOM 1413 N N . GLU A 1 175 ? -10.742 2.784 12.862 1.00 97.06 175 GLU A N 1
ATOM 1414 C CA . GLU A 1 175 ? -10.075 3.643 13.847 1.00 97.06 175 GLU A CA 1
ATOM 1415 C C . GLU A 1 175 ? -8.874 4.377 13.240 1.00 97.06 175 GLU A C 1
ATOM 1417 O O . GLU A 1 175 ? -8.701 5.566 13.496 1.00 97.06 175 GLU A O 1
ATOM 1422 N N . PHE A 1 176 ? -8.081 3.698 12.407 1.00 97.94 176 PHE A N 1
ATOM 1423 C CA . PHE A 1 176 ? -6.972 4.317 11.685 1.00 97.94 176 PHE A CA 1
ATOM 1424 C C . PHE A 1 176 ? -7.438 5.445 10.752 1.00 97.94 176 PHE A C 1
ATOM 1426 O O . PHE A 1 176 ? -6.921 6.556 10.843 1.00 97.94 176 PHE A O 1
ATOM 1433 N N . LEU A 1 177 ? -8.450 5.216 9.908 1.00 97.81 177 LEU A N 1
ATOM 1434 C CA . LEU A 1 177 ? -8.948 6.272 9.015 1.00 97.81 177 LEU A CA 1
ATOM 1435 C C . LEU A 1 177 ? -9.621 7.424 9.782 1.00 97.81 177 LEU A C 1
ATOM 1437 O O . LEU A 1 177 ? -9.403 8.586 9.451 1.00 97.81 177 LEU A O 1
ATOM 1441 N N . ASN A 1 178 ? -10.347 7.136 10.867 1.00 97.44 178 ASN A N 1
ATOM 1442 C CA . ASN A 1 178 ? -10.879 8.167 11.772 1.00 97.44 178 ASN A CA 1
ATOM 1443 C C . ASN A 1 178 ? -9.783 8.940 12.522 1.00 97.44 178 ASN A C 1
ATOM 1445 O O . ASN A 1 178 ? -10.000 10.062 12.979 1.00 97.44 178 ASN A O 1
ATOM 1449 N N . PHE A 1 179 ? -8.613 8.338 12.735 1.00 98.25 179 PHE A N 1
ATOM 1450 C CA . PHE A 1 179 ? -7.458 9.062 13.249 1.00 98.25 179 PHE A CA 1
ATOM 1451 C C . PHE A 1 179 ? -6.927 10.029 12.187 1.00 98.25 179 PHE A C 1
ATOM 1453 O O . PHE A 1 179 ? -6.690 11.192 12.511 1.00 98.25 179 PHE A O 1
ATOM 1460 N N . CYS A 1 180 ? -6.802 9.576 10.936 1.00 98.06 180 CYS A N 1
ATOM 1461 C CA . CYS A 1 180 ? -6.362 10.411 9.820 1.00 98.06 180 CYS A CA 1
ATOM 1462 C C . CYS A 1 180 ? -7.314 11.582 9.542 1.00 98.06 180 CYS A C 1
ATOM 1464 O O . CYS A 1 180 ? -6.843 12.678 9.267 1.00 98.06 180 CYS A O 1
ATOM 1466 N N . SER A 1 181 ? -8.628 11.399 9.716 1.00 96.69 181 SER A N 1
ATOM 1467 C CA . SER A 1 181 ? -9.641 12.438 9.456 1.00 96.69 181 SER A CA 1
ATOM 1468 C C . SER A 1 181 ? -9.598 13.630 10.419 1.00 96.69 181 SER A C 1
ATOM 1470 O O . SER A 1 181 ? -10.413 14.542 10.309 1.00 96.69 181 SER A O 1
ATOM 1472 N N . LYS A 1 182 ? -8.722 13.597 11.429 1.00 97.00 182 LYS A N 1
ATOM 1473 C CA . LYS A 1 182 ? -8.504 14.715 12.358 1.00 97.00 182 LYS A CA 1
ATOM 1474 C C . LYS A 1 182 ? -7.501 15.733 11.822 1.00 97.00 182 LYS A C 1
ATOM 1476 O O . LYS A 1 182 ? -7.376 16.800 12.415 1.00 97.00 182 LYS A O 1
ATOM 1481 N N . ASP A 1 183 ? -6.762 15.377 10.777 1.00 96.25 183 ASP A N 1
ATOM 1482 C CA . ASP A 1 183 ? -5.800 16.249 10.118 1.00 96.25 183 ASP A CA 1
ATOM 1483 C C . ASP A 1 183 ? -6.506 17.013 8.993 1.00 96.25 183 ASP A C 1
ATOM 1485 O O . ASP A 1 183 ? -7.097 16.406 8.107 1.00 96.25 183 ASP A O 1
ATOM 1489 N N . ASP A 1 184 ? -6.481 18.343 9.042 1.00 94.12 184 ASP A N 1
ATOM 1490 C CA . ASP A 1 184 ? -7.226 19.207 8.120 1.00 94.12 184 ASP A CA 1
ATOM 1491 C C . ASP A 1 184 ? -6.590 19.316 6.728 1.00 94.12 184 ASP A C 1
ATOM 1493 O O . ASP A 1 184 ? -7.201 19.877 5.819 1.00 94.12 184 ASP A O 1
ATOM 1497 N N . LYS A 1 185 ? -5.382 18.770 6.543 1.00 94.38 185 LYS A N 1
ATOM 1498 C CA . LYS A 1 185 ? -4.710 18.708 5.241 1.00 94.38 185 LYS A CA 1
ATOM 1499 C C . LYS A 1 185 ? -5.098 17.485 4.416 1.00 94.38 185 LYS A C 1
ATOM 1501 O O . LYS A 1 185 ? -4.779 17.441 3.227 1.00 94.38 185 LYS A O 1
ATOM 1506 N N . PHE A 1 186 ? -5.788 16.515 5.011 1.00 95.62 186 PHE A N 1
ATOM 1507 C CA . PHE A 1 186 ? -6.183 15.285 4.338 1.00 95.62 186 PHE A CA 1
ATOM 1508 C C . PHE A 1 186 ? -7.693 15.093 4.381 1.00 95.62 186 PHE A C 1
ATOM 1510 O O . PHE A 1 186 ? -8.331 15.265 5.418 1.00 95.62 186 PHE A O 1
ATOM 1517 N N . GLU A 1 187 ? -8.263 14.681 3.257 1.00 96.38 187 GLU A N 1
ATOM 1518 C CA . GLU A 1 187 ? -9.621 14.163 3.236 1.00 96.38 187 GLU A CA 1
ATOM 1519 C C . GLU A 1 187 ? -9.606 12.656 3.465 1.00 96.38 187 GLU A C 1
ATOM 1521 O O . GLU A 1 187 ? -8.636 11.969 3.143 1.00 96.38 187 GLU A O 1
ATOM 1526 N N . VAL A 1 188 ? -10.682 12.138 4.054 1.00 97.88 188 VAL A N 1
ATOM 1527 C CA . VAL A 1 188 ? -10.863 10.705 4.289 1.00 97.88 188 VAL A CA 1
ATOM 1528 C C . VAL A 1 188 ? -12.135 10.265 3.599 1.00 97.88 188 VAL A C 1
ATOM 1530 O O . VAL A 1 188 ? -13.221 10.757 3.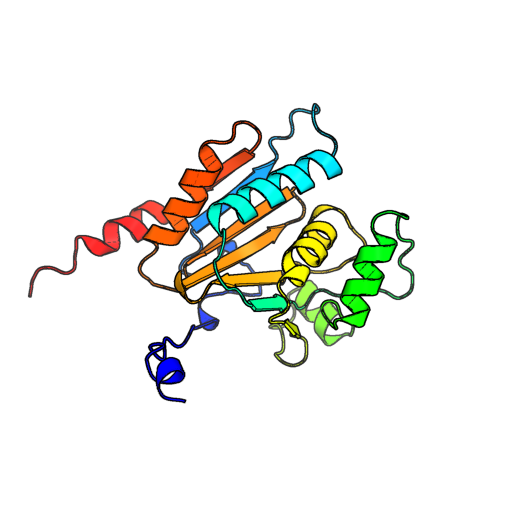908 1.00 97.88 188 VAL A O 1
ATOM 1533 N N . VAL 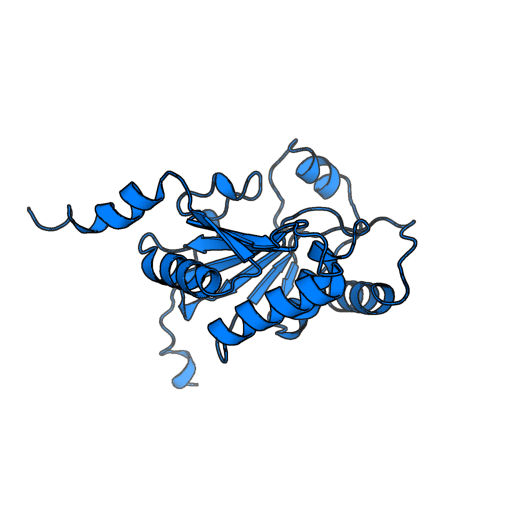A 1 189 ? -11.995 9.297 2.701 1.00 96.75 189 VAL A N 1
ATOM 1534 C CA . VAL A 1 189 ? -13.104 8.706 1.960 1.00 96.75 189 VAL A CA 1
ATOM 1535 C C . VAL A 1 189 ? -13.281 7.276 2.435 1.00 96.75 189 VAL A C 1
ATOM 1537 O O . VAL A 1 189 ? -12.387 6.438 2.309 1.00 96.75 189 VAL A O 1
ATOM 1540 N N . PHE A 1 190 ? -14.451 6.993 2.997 1.00 95.56 190 PHE A N 1
ATOM 1541 C CA . PHE A 1 190 ? -14.829 5.649 3.409 1.00 95.56 190 PHE A CA 1
ATOM 1542 C C . PHE A 1 190 ? -15.538 4.904 2.278 1.00 95.56 190 PHE A C 1
ATOM 1544 O O . PHE A 1 190 ? -16.290 5.487 1.500 1.00 95.56 190 PHE A O 1
ATOM 1551 N N . SER A 1 191 ? -15.337 3.590 2.237 1.00 93.06 191 SER A N 1
ATOM 1552 C CA . SER A 1 191 ? -16.077 2.667 1.381 1.00 93.06 191 SER A CA 1
ATOM 1553 C C . SER A 1 191 ? -17.581 2.795 1.610 1.00 93.06 191 SER A C 1
ATOM 1555 O O . SER A 1 191 ? -18.041 2.802 2.754 1.00 93.06 191 SER A O 1
ATOM 1557 N N . GLU A 1 192 ? -18.371 2.804 0.537 1.00 81.81 192 GLU A N 1
ATOM 1558 C CA . GLU A 1 192 ? -19.840 2.834 0.618 1.00 81.81 192 GLU A CA 1
ATOM 1559 C C . GLU A 1 192 ? -20.402 1.654 1.436 1.00 81.81 192 GLU A C 1
ATOM 1561 O O . GLU A 1 192 ? -21.433 1.763 2.102 1.00 81.81 192 GLU A O 1
ATOM 1566 N N . ASN A 1 193 ? -19.674 0.533 1.474 1.00 75.31 193 ASN A N 1
ATOM 1567 C CA . ASN A 1 193 ? -20.059 -0.679 2.196 1.00 75.31 193 ASN A CA 1
ATOM 1568 C C . ASN A 1 193 ? -19.760 -0.635 3.706 1.00 75.31 193 ASN A C 1
ATOM 1570 O O . ASN A 1 193 ? -20.067 -1.592 4.423 1.00 75.31 193 ASN A O 1
ATOM 1574 N N . ILE A 1 194 ? -19.183 0.452 4.228 1.00 71.25 194 ILE A N 1
ATOM 1575 C CA . ILE A 1 194 ? -18.707 0.511 5.616 1.00 71.25 194 ILE A CA 1
ATOM 1576 C C . ILE A 1 194 ? -19.818 0.333 6.655 1.00 71.25 194 ILE A C 1
ATOM 1578 O O . ILE A 1 194 ? -19.599 -0.294 7.690 1.00 71.25 194 ILE A O 1
ATOM 1582 N N . ASN A 1 195 ? -21.031 0.804 6.356 1.00 61.81 195 ASN A N 1
ATOM 1583 C CA . ASN A 1 195 ? -22.186 0.652 7.241 1.00 61.81 195 ASN A CA 1
ATOM 1584 C C . ASN A 1 195 ? -22.616 -0.818 7.364 1.00 61.81 195 ASN A C 1
ATOM 1586 O O . ASN A 1 195 ? -22.975 -1.264 8.452 1.00 61.81 195 ASN A O 1
ATOM 1590 N N . HIS A 1 196 ? -22.508 -1.599 6.285 1.00 61.03 196 HIS A N 1
ATOM 1591 C CA . HIS A 1 196 ? -22.746 -3.043 6.318 1.00 61.03 196 HIS A CA 1
ATOM 1592 C C . HIS A 1 196 ? -21.618 -3.790 7.044 1.00 61.03 196 HIS A C 1
ATOM 1594 O O . HIS A 1 196 ? -21.889 -4.714 7.813 1.00 61.03 196 HIS A O 1
ATOM 1600 N N . LEU A 1 197 ? -20.364 -3.355 6.869 1.00 60.28 197 LEU A N 1
ATOM 1601 C CA . LEU A 1 197 ? -19.204 -3.922 7.565 1.00 60.28 197 LEU A CA 1
ATOM 1602 C C . LEU A 1 197 ? -19.286 -3.690 9.084 1.00 60.28 197 LEU A C 1
ATOM 1604 O O . LEU A 1 197 ? -19.076 -4.627 9.856 1.00 60.28 197 LEU A O 1
ATOM 1608 N N . ALA A 1 198 ? -19.679 -2.488 9.518 1.00 57.84 198 ALA A N 1
ATOM 1609 C CA . ALA A 1 198 ? -19.863 -2.138 10.927 1.00 57.84 198 ALA A CA 1
ATOM 1610 C C . ALA A 1 198 ? -21.100 -2.808 11.567 1.00 57.84 198 ALA A C 1
ATOM 1612 O O . ALA A 1 198 ? -21.045 -3.210 12.731 1.00 57.84 198 ALA A O 1
ATOM 1613 N N . ALA A 1 199 ? -22.198 -2.975 10.815 1.00 51.72 199 ALA A N 1
ATOM 1614 C CA . ALA A 1 199 ? -23.445 -3.585 11.294 1.00 51.72 199 ALA A CA 1
ATOM 1615 C C . ALA A 1 199 ? -23.443 -5.128 11.299 1.00 51.72 199 ALA A C 1
ATOM 1617 O O . ALA A 1 199 ? -24.265 -5.742 11.978 1.00 51.72 199 ALA A O 1
ATOM 1618 N N . SER A 1 200 ? -22.508 -5.786 10.604 1.00 51.09 200 SER A N 1
ATOM 1619 C CA . SER A 1 200 ? -22.386 -7.258 10.606 1.00 51.09 200 SER A CA 1
ATOM 1620 C C . SER A 1 200 ? -22.116 -7.867 11.999 1.00 51.09 200 SER A C 1
ATOM 1622 O O . SER A 1 200 ? -22.285 -9.070 12.197 1.00 51.09 200 SER A O 1
ATOM 1624 N N . LYS A 1 201 ? -21.777 -7.038 13.000 1.00 47.81 201 LYS A N 1
ATOM 1625 C CA . LYS A 1 201 ? -21.606 -7.427 14.410 1.00 47.81 201 LYS A CA 1
ATOM 1626 C C . LYS A 1 201 ? -22.898 -7.484 15.230 1.00 47.81 201 LYS A C 1
ATOM 1628 O O . LYS A 1 201 ? -22.887 -8.094 16.297 1.00 47.81 201 LYS A O 1
ATOM 1633 N N . THR A 1 202 ? -24.004 -6.890 14.780 1.00 39.34 202 THR A N 1
ATOM 1634 C CA . THR A 1 202 ? -25.260 -6.887 15.556 1.00 39.34 202 THR A CA 1
ATOM 1635 C C . THR A 1 202 ? -26.161 -8.095 15.293 1.00 39.34 202 THR A C 1
ATOM 1637 O O . THR A 1 202 ? -27.134 -8.266 16.017 1.00 39.34 202 THR A O 1
ATOM 1640 N N . MET A 1 203 ? -25.840 -8.961 14.321 1.00 36.47 203 MET A N 1
ATOM 1641 C CA . MET A 1 203 ? -26.696 -10.097 13.924 1.00 36.47 203 MET A CA 1
ATOM 1642 C C . MET A 1 203 ? -26.188 -11.490 14.339 1.00 36.47 203 MET A C 1
ATOM 1644 O O . MET A 1 203 ? -26.820 -12.487 14.012 1.00 36.47 203 MET A O 1
ATOM 1648 N N . LEU A 1 204 ? -25.098 -11.595 15.109 1.00 38.03 204 LEU A N 1
ATOM 1649 C CA . LEU A 1 204 ? -24.648 -12.869 15.701 1.00 38.03 204 LEU A CA 1
ATOM 1650 C C . LEU A 1 204 ? -24.818 -12.867 17.226 1.00 38.03 204 LEU A C 1
ATOM 1652 O O . LEU A 1 204 ? -23.877 -13.053 17.994 1.00 38.03 204 LEU A O 1
ATOM 1656 N N . LYS A 1 205 ? -26.060 -12.649 17.656 1.00 41.56 205 LYS A N 1
ATOM 1657 C CA . LYS A 1 205 ? -26.609 -13.133 18.927 1.00 41.56 205 LYS A CA 1
ATOM 1658 C C . LYS A 1 205 ? -28.069 -13.479 18.680 1.00 41.56 205 LYS A C 1
ATOM 1660 O O . LYS A 1 205 ? -28.919 -12.639 18.920 1.00 41.56 205 LYS A O 1
ATOM 1665 N N . GLU A 1 206 ? -28.313 -14.669 18.146 1.00 32.53 206 GLU A N 1
ATOM 1666 C CA . GLU A 1 206 ? -29.505 -15.495 18.390 1.00 32.53 206 GLU A CA 1
ATOM 1667 C C . GLU A 1 206 ? -29.479 -16.699 17.442 1.00 32.53 206 GLU A C 1
ATOM 1669 O O . GLU A 1 206 ? -29.773 -16.573 16.256 1.00 32.53 206 GLU A O 1
ATOM 1674 N N . CYS A 1 207 ? -29.038 -17.841 17.978 1.00 34.78 207 CYS A N 1
ATOM 1675 C CA . CYS A 1 207 ? -29.639 -19.179 17.880 1.00 34.78 207 CYS A CA 1
ATOM 1676 C C . CYS A 1 207 ? -28.756 -20.147 18.676 1.00 34.78 207 CYS A C 1
ATOM 1678 O O . CYS A 1 207 ? -27.588 -20.349 18.275 1.00 34.78 207 CYS A O 1
#

Organism: Haemophilus haemolyticus (NCBI:txid726)

pLDDT: mean 86.4, std 16.43, range [32.53, 98.62]

Radius of gyration: 17.71 Å; chains: 1; bounding box: 49×46×44 Å

Sequence (207 aa):
MERLLKLTNKTIELSKINFLGFSSSKNWIGYFELIKDGENDRVTACNHALRLVYSYFINKRFFTISALAYTKSTILSKDIDFLFLKAKKYNLIQKLTNDIDEYLIGDHDLFAHNISISFNQRAFIILSKLVMLSDDVLGDACFFIFPELELAIYPHEDIGYGCISLSDDCNKAIEFLNFCSKDDKFEVVFSENINHLAASKTMLKEC